Protein AF-A0A2H1WLK3-F1 (afdb_monomer_lite)

Foldseek 3Di:
DPPQAAEEEEEFEDLLLELQRVLLLVLLLVLVVVVQVVPDDPVVVVVVVVVPDRDHHYHRARERNYDLVLVVLNQLNVVLCVVLVNDSVPHHYPPPDPPLVVVVVHHYAYEYFQDDDDDPVGLSNQARYQEYQHQDDDDCVSRPHDPNRHYHYHNFLGSLLRSLVVSQVVCVVVVNRCVSCVVCVSSLVSSLLRLLQSCVNVDPVVNSGDVSSVVSNVVSCVVVVDPDSVVVSVVSNVVSVCSNQDCVPPDPLSQQVSAWDDDPLETEGDHSDDPVVDPPVDPPDWDKAAQQDWDFPQDPDPPCNDRTYTYHDHDRDIDTDDCPVVVVNPD

Structure (mmCIF, N/CA/C/O backbone):
data_AF-A0A2H1WLK3-F1
#
_entry.id   AF-A0A2H1WLK3-F1
#
loop_
_atom_site.group_PDB
_atom_site.id
_atom_site.type_symbol
_atom_site.label_atom_id
_atom_site.label_alt_id
_atom_site.label_comp_id
_atom_site.label_asym_id
_atom_site.label_entity_id
_atom_site.label_seq_id
_atom_site.pdbx_PDB_ins_code
_atom_site.Cartn_x
_atom_site.Cartn_y
_atom_site.Cartn_z
_atom_site.occupancy
_atom_site.B_iso_or_equiv
_atom_site.auth_seq_id
_atom_site.auth_comp_id
_atom_site.auth_asym_id
_atom_site.auth_atom_id
_atom_site.pdbx_PDB_model_num
ATOM 1 N N . LYS A 1 1 ? -16.562 -13.839 7.943 1.00 47.00 1 LYS A N 1
ATOM 2 C CA . LYS A 1 1 ? -17.811 -14.655 7.959 1.00 47.00 1 LYS A CA 1
ATOM 3 C C . LYS A 1 1 ? -18.434 -14.836 9.352 1.00 47.00 1 LYS A C 1
ATOM 5 O O . LYS A 1 1 ? -19.648 -14.935 9.417 1.00 47.00 1 LYS A O 1
ATOM 10 N N . THR A 1 2 ? -17.681 -14.831 10.457 1.00 62.69 2 THR A N 1
ATOM 11 C CA . THR A 1 2 ? -18.238 -15.073 11.809 1.00 62.69 2 THR A CA 1
ATOM 12 C C . THR A 1 2 ? -18.915 -13.857 12.463 1.00 62.69 2 THR A C 1
ATOM 14 O O . THR A 1 2 ? -19.591 -14.032 13.468 1.00 62.69 2 THR A O 1
ATOM 17 N N . LYS A 1 3 ? -18.750 -12.630 11.924 1.00 65.06 3 LYS A N 1
ATOM 18 C CA . LYS A 1 3 ? -19.225 -11.347 12.515 1.00 65.06 3 LYS A CA 1
ATOM 19 C C . LYS A 1 3 ? -18.904 -11.188 14.017 1.00 65.06 3 LYS A C 1
ATOM 21 O O . LYS A 1 3 ? -19.543 -10.415 14.729 1.00 65.06 3 LYS A O 1
ATOM 26 N N . GLN A 1 4 ? -17.897 -11.912 14.500 1.00 76.25 4 GLN A N 1
ATOM 27 C CA . GLN A 1 4 ? -17.492 -11.954 15.901 1.00 76.25 4 GLN A CA 1
ATOM 28 C C . GLN A 1 4 ? -16.328 -10.985 16.132 1.00 76.25 4 GLN A C 1
ATOM 30 O O . GLN A 1 4 ? -15.233 -11.378 16.515 1.00 76.25 4 GLN A O 1
ATOM 35 N N . TYR A 1 5 ? -16.564 -9.713 15.823 1.00 85.75 5 TYR A N 1
ATOM 36 C CA . TYR A 1 5 ? -15.608 -8.625 16.011 1.00 85.75 5 TYR A CA 1
ATOM 37 C C . TYR A 1 5 ? -16.342 -7.345 16.420 1.00 85.75 5 TYR A C 1
ATOM 39 O O . TYR A 1 5 ? -17.545 -7.206 16.174 1.00 85.75 5 TYR A O 1
ATOM 47 N N . SER A 1 6 ? -15.649 -6.461 17.131 1.00 88.12 6 SER A N 1
ATOM 48 C CA . SER A 1 6 ? -16.208 -5.231 17.705 1.00 88.12 6 SER A CA 1
ATOM 49 C C . SER A 1 6 ? -16.104 -4.054 16.735 1.00 88.12 6 SER A C 1
ATOM 51 O O . SER A 1 6 ? -17.016 -3.229 16.665 1.00 88.12 6 SER A O 1
ATOM 53 N N . GLU A 1 7 ? -15.027 -4.009 15.954 1.00 92.69 7 GLU A N 1
ATOM 54 C CA . GLU A 1 7 ? -14.751 -2.984 14.953 1.00 92.69 7 GLU A CA 1
ATOM 55 C C . GLU A 1 7 ? -13.946 -3.575 13.786 1.00 92.69 7 GLU A C 1
ATOM 57 O O . GLU A 1 7 ? -13.161 -4.510 13.966 1.00 92.69 7 GLU A O 1
ATOM 62 N N . LEU A 1 8 ? -14.164 -3.043 12.583 1.00 95.44 8 LEU A N 1
ATOM 63 C CA . LEU A 1 8 ? -13.410 -3.374 11.377 1.00 95.44 8 LEU A CA 1
ATOM 64 C C . LEU A 1 8 ? -12.646 -2.146 10.883 1.00 95.44 8 LEU A C 1
ATOM 66 O O . LEU A 1 8 ? -13.251 -1.142 10.522 1.00 95.44 8 LEU A O 1
ATOM 70 N N . THR A 1 9 ? -11.328 -2.247 10.786 1.00 97.94 9 THR A N 1
ATOM 71 C CA . THR A 1 9 ? -10.496 -1.257 10.103 1.00 97.94 9 THR A CA 1
ATOM 72 C C . THR A 1 9 ? -10.065 -1.818 8.757 1.00 97.94 9 THR A C 1
ATOM 74 O O . THR A 1 9 ? -9.317 -2.791 8.702 1.00 97.94 9 THR A O 1
ATOM 77 N N . ILE A 1 10 ? -10.540 -1.216 7.672 1.00 98.38 10 ILE A N 1
ATOM 78 C CA . ILE A 1 10 ? -10.094 -1.523 6.313 1.00 98.38 10 ILE A CA 1
ATOM 79 C C . ILE A 1 10 ? -8.914 -0.615 5.982 1.00 98.38 10 ILE A C 1
ATOM 81 O O . ILE A 1 10 ? -9.008 0.597 6.155 1.00 98.38 10 ILE A O 1
ATOM 85 N N . VAL A 1 11 ? -7.829 -1.186 5.470 1.00 98.81 11 VAL A N 1
ATOM 86 C CA . VAL A 1 11 ? -6.744 -0.428 4.837 1.00 98.81 11 VAL A CA 1
ATOM 87 C C . VAL A 1 11 ? -6.798 -0.734 3.349 1.00 98.81 11 VAL A C 1
ATOM 89 O O . VAL A 1 11 ? -6.768 -1.904 2.973 1.00 98.81 11 VAL A O 1
ATOM 92 N N . ILE A 1 12 ? -6.904 0.285 2.502 1.00 98.56 12 ILE A N 1
ATOM 93 C CA . ILE A 1 12 ? -7.071 0.098 1.057 1.00 98.56 12 ILE A CA 1
ATOM 94 C C . ILE A 1 12 ? -6.152 1.032 0.273 1.00 98.56 12 ILE A C 1
ATOM 96 O O . ILE A 1 12 ? -6.029 2.214 0.595 1.00 98.56 12 ILE A O 1
ATOM 100 N N . GLY A 1 13 ? -5.487 0.463 -0.734 1.00 98.06 13 GLY A N 1
ATOM 101 C CA . GLY A 1 13 ? -4.642 1.177 -1.688 1.00 98.06 13 GLY A CA 1
ATOM 102 C C . GLY A 1 13 ? -5.423 1.749 -2.873 1.00 98.06 13 GLY A C 1
ATOM 103 O O . GLY A 1 13 ? -6.646 1.608 -2.974 1.00 98.06 13 GLY A O 1
ATOM 104 N N . ASN A 1 14 ? -4.713 2.364 -3.810 1.00 95.00 14 ASN A N 1
ATOM 105 C CA . ASN A 1 14 ? -5.307 2.896 -5.029 1.00 95.00 14 ASN A CA 1
ATOM 106 C C . ASN A 1 14 ? -5.665 1.764 -6.031 1.00 95.00 14 ASN A C 1
ATOM 108 O O . ASN A 1 14 ? -5.171 0.642 -5.927 1.00 95.00 14 ASN A O 1
ATOM 112 N N . GLU A 1 15 ? -6.530 2.043 -7.010 1.00 94.00 15 GLU A N 1
ATOM 113 C CA . GLU A 1 15 ? -7.062 1.050 -7.969 1.00 94.00 15 GLU A CA 1
ATOM 114 C C . GLU A 1 15 ? -6.056 0.509 -9.003 1.00 94.00 15 GLU A C 1
ATOM 116 O O . GLU A 1 15 ? -6.308 -0.511 -9.649 1.00 94.00 15 GLU A O 1
ATOM 121 N N . SER A 1 16 ? -4.898 1.157 -9.159 1.00 92.94 16 SER A N 1
ATOM 122 C CA . SER A 1 16 ? -3.763 0.600 -9.896 1.00 92.94 16 SER A CA 1
ATOM 123 C C . SER A 1 16 ? -3.279 -0.685 -9.233 1.00 92.94 16 SER A C 1
ATOM 125 O O . SER A 1 16 ? -2.784 -1.559 -9.945 1.00 92.94 16 SER A O 1
ATOM 127 N N . CYS A 1 17 ? -3.433 -0.811 -7.906 1.00 97.00 17 CYS A N 1
ATOM 128 C CA . CYS A 1 17 ? -2.878 -1.885 -7.089 1.00 97.00 17 CYS A CA 1
ATOM 129 C C . CYS A 1 17 ? -1.439 -2.234 -7.519 1.00 97.00 17 CYS A C 1
ATOM 131 O O . CYS A 1 17 ? -1.090 -3.407 -7.690 1.00 97.00 17 CYS A O 1
ATOM 133 N N . ASP A 1 18 ? -0.636 -1.202 -7.786 1.00 97.38 18 ASP A N 1
ATOM 134 C CA . ASP A 1 18 ? 0.802 -1.338 -7.994 1.00 97.38 18 ASP A CA 1
ATOM 135 C C . ASP A 1 18 ? 1.500 -1.765 -6.694 1.00 97.38 18 ASP A C 1
ATOM 137 O O . ASP A 1 18 ? 0.867 -2.002 -5.657 1.00 97.38 18 ASP A O 1
ATOM 141 N N . LEU A 1 19 ? 2.820 -1.947 -6.774 1.00 98.56 19 LEU A N 1
ATOM 142 C CA . LEU A 1 19 ? 3.597 -2.428 -5.639 1.00 98.56 19 LEU A CA 1
ATOM 143 C C . LEU A 1 19 ? 3.507 -1.485 -4.439 1.00 98.56 19 LEU A C 1
ATOM 145 O O . LEU A 1 19 ? 3.352 -1.974 -3.320 1.00 98.56 19 LEU A O 1
ATOM 149 N N . ASP A 1 20 ? 3.526 -0.174 -4.678 1.00 98.62 20 ASP A N 1
ATOM 150 C CA . ASP A 1 20 ? 3.446 0.840 -3.632 1.00 98.62 20 ASP A CA 1
ATOM 151 C C . ASP A 1 20 ? 2.133 0.749 -2.858 1.00 98.62 20 ASP A C 1
ATOM 153 O O . ASP A 1 20 ? 2.128 0.577 -1.636 1.00 98.62 20 ASP A O 1
ATOM 157 N N . SER A 1 21 ? 1.010 0.728 -3.580 1.00 98.56 21 SER A N 1
ATOM 158 C CA . SER A 1 21 ? -0.316 0.538 -2.998 1.00 98.56 21 SER A CA 1
ATOM 159 C C . SER A 1 21 ? -0.451 -0.785 -2.246 1.00 98.56 21 SER A C 1
ATOM 161 O O . SER A 1 21 ? -0.981 -0.815 -1.131 1.00 98.56 21 SER A O 1
ATOM 163 N N . ALA A 1 22 ? 0.000 -1.893 -2.839 1.00 98.69 22 ALA A N 1
ATOM 164 C CA . ALA A 1 22 ? -0.173 -3.223 -2.262 1.00 98.69 22 ALA A CA 1
ATOM 165 C C . ALA A 1 22 ? 0.658 -3.412 -0.983 1.00 98.69 22 ALA A C 1
ATOM 167 O O . ALA A 1 22 ? 0.149 -3.929 0.016 1.00 98.69 22 ALA A O 1
ATOM 168 N N . VAL A 1 23 ? 1.920 -2.971 -0.994 1.00 98.88 23 VAL A N 1
ATOM 169 C CA . VAL A 1 23 ? 2.818 -3.064 0.163 1.00 98.88 23 VAL A CA 1
ATOM 170 C C . VAL A 1 23 ? 2.402 -2.082 1.251 1.00 98.88 23 VAL A C 1
ATOM 172 O O . VAL A 1 23 ? 2.270 -2.502 2.402 1.00 98.88 23 VAL A O 1
ATOM 175 N N . SER A 1 24 ? 2.102 -0.825 0.905 1.00 98.94 24 SER A N 1
ATOM 176 C CA . SER A 1 24 ? 1.580 0.165 1.857 1.00 98.94 24 SER A CA 1
ATOM 177 C C . SER A 1 24 ? 0.341 -0.361 2.585 1.00 98.94 24 SER A C 1
ATOM 179 O O . SER A 1 24 ? 0.252 -0.282 3.812 1.00 98.94 24 SER A O 1
ATOM 181 N N . CYS A 1 25 ? -0.592 -0.970 1.845 1.00 98.50 25 CYS A N 1
ATOM 182 C CA . CYS A 1 25 ? -1.824 -1.539 2.387 1.00 98.50 25 CYS A CA 1
ATOM 183 C C . CYS A 1 25 ? -1.547 -2.693 3.359 1.00 98.50 25 CYS A C 1
ATOM 185 O O . CYS A 1 25 ? -2.000 -2.667 4.508 1.00 98.50 25 CYS A O 1
ATOM 187 N N . LEU A 1 26 ? -0.781 -3.694 2.914 1.00 98.69 26 LEU A N 1
ATOM 188 C CA . LEU A 1 26 ? -0.523 -4.903 3.690 1.00 98.69 26 LEU A CA 1
ATOM 189 C C . LEU A 1 26 ? 0.278 -4.605 4.961 1.00 98.69 26 LEU A C 1
ATOM 191 O O . LEU A 1 26 ? -0.079 -5.064 6.049 1.00 98.69 26 LEU A O 1
ATOM 195 N N . VAL A 1 27 ? 1.346 -3.816 4.828 1.00 98.88 27 VAL A N 1
ATOM 196 C CA . VAL A 1 27 ? 2.249 -3.492 5.934 1.00 98.88 27 VAL A CA 1
ATOM 197 C C . VAL A 1 27 ? 1.551 -2.610 6.963 1.00 98.88 27 VAL A C 1
ATOM 199 O O . VAL A 1 27 ? 1.667 -2.876 8.159 1.00 98.88 27 VAL A O 1
ATOM 202 N N . PHE A 1 28 ? 0.787 -1.600 6.539 1.00 98.88 28 PHE A N 1
ATOM 203 C CA . PHE A 1 28 ? 0.112 -0.726 7.496 1.00 98.88 28 PHE A CA 1
ATOM 204 C C . PHE A 1 28 ? -1.017 -1.452 8.241 1.00 98.88 28 PHE A C 1
ATOM 206 O O . PHE A 1 28 ? -1.142 -1.299 9.455 1.00 98.88 28 PHE A O 1
ATOM 213 N N . ALA A 1 29 ? -1.783 -2.325 7.574 1.00 98.75 29 ALA A N 1
ATOM 214 C CA . ALA A 1 29 ? -2.779 -3.157 8.256 1.00 98.75 29 ALA A CA 1
ATOM 215 C C . ALA A 1 29 ? -2.144 -4.110 9.285 1.00 98.75 29 ALA A C 1
ATOM 217 O O . ALA A 1 29 ? -2.661 -4.256 10.396 1.00 98.75 29 ALA A O 1
ATOM 218 N N . ASN A 1 30 ? -1.007 -4.732 8.941 1.00 98.56 30 ASN A N 1
ATOM 219 C CA . ASN A 1 30 ? -0.263 -5.587 9.867 1.00 98.56 30 ASN A CA 1
ATOM 220 C C . ASN A 1 30 ? 0.252 -4.801 11.083 1.00 98.56 30 ASN A C 1
ATOM 222 O O . ASN A 1 30 ? 0.117 -5.266 12.218 1.00 98.56 30 ASN A O 1
ATOM 226 N N . PHE A 1 31 ? 0.762 -3.588 10.860 1.00 98.69 31 PHE A N 1
ATOM 227 C CA . PHE A 1 31 ? 1.177 -2.695 11.933 1.00 98.69 31 PHE A CA 1
ATOM 228 C C . PHE A 1 31 ? 0.026 -2.341 12.875 1.00 98.69 31 PHE A C 1
ATOM 230 O O . PHE A 1 31 ? 0.187 -2.467 14.087 1.00 98.69 31 PHE A O 1
ATOM 237 N N . LEU A 1 32 ? -1.139 -1.951 12.350 1.00 98.25 32 LEU A N 1
ATOM 238 C CA . LEU A 1 32 ? -2.301 -1.620 13.182 1.00 98.25 32 LEU A CA 1
ATOM 239 C C . LEU A 1 32 ? -2.742 -2.818 14.039 1.00 98.25 32 LEU A C 1
ATOM 241 O O . LEU A 1 32 ? -3.019 -2.660 15.229 1.00 98.25 32 LEU A O 1
ATOM 245 N N . TYR A 1 33 ? -2.716 -4.030 13.475 1.00 97.12 33 TYR A N 1
ATOM 246 C CA . TYR A 1 33 ? -2.960 -5.262 14.228 1.00 97.12 33 TYR A CA 1
ATOM 247 C C . TYR A 1 33 ? -1.933 -5.482 15.347 1.00 97.12 33 TYR A C 1
ATOM 249 O O . TYR A 1 33 ? -2.307 -5.777 16.487 1.00 97.12 33 TYR A O 1
ATOM 257 N N . TRP A 1 34 ? -0.640 -5.330 15.049 1.00 97.25 34 TRP A N 1
ATOM 258 C CA . TRP A 1 34 ? 0.418 -5.449 16.051 1.00 97.25 34 TRP A CA 1
ATOM 259 C C . TRP A 1 34 ? 0.260 -4.405 17.161 1.00 97.25 34 TRP A C 1
ATOM 261 O O . TRP A 1 34 ? 0.227 -4.765 18.337 1.00 97.25 34 TRP A O 1
ATOM 271 N N . GLN A 1 35 ? 0.072 -3.137 16.795 1.00 96.06 35 GLN A N 1
ATOM 272 C CA . GLN A 1 35 ? -0.137 -2.028 17.722 1.00 96.06 35 GLN A CA 1
ATOM 273 C C . GLN A 1 35 ? -1.329 -2.302 18.645 1.00 96.06 35 GLN A C 1
ATOM 275 O O . GLN A 1 35 ? -1.219 -2.141 19.862 1.00 96.06 35 GLN A O 1
ATOM 280 N N . HIS A 1 36 ? -2.452 -2.764 18.093 1.00 93.50 36 HIS A N 1
ATOM 281 C CA . HIS A 1 36 ? -3.623 -3.123 18.883 1.00 93.50 36 HIS A CA 1
ATOM 282 C C . HIS A 1 36 ? -3.291 -4.205 19.920 1.00 93.50 36 HIS A C 1
ATOM 284 O O . HIS A 1 36 ? -3.635 -4.068 21.092 1.00 93.50 36 HIS A O 1
ATOM 290 N N . ASN A 1 37 ? -2.556 -5.250 19.534 1.00 91.94 37 ASN A N 1
ATOM 291 C CA . ASN A 1 37 ? -2.164 -6.322 20.453 1.00 91.94 37 ASN A CA 1
ATOM 292 C C . ASN A 1 37 ? -1.174 -5.885 21.538 1.00 91.94 37 ASN A C 1
ATOM 294 O O . ASN A 1 37 ? -1.207 -6.439 22.640 1.00 91.94 37 ASN A O 1
ATOM 298 N N . GLU A 1 38 ? -0.328 -4.899 21.250 1.00 91.62 38 GLU A N 1
ATOM 299 C CA . GLU A 1 38 ? 0.605 -4.334 22.226 1.00 91.62 38 GLU A CA 1
ATOM 300 C C . GLU A 1 38 ? -0.088 -3.427 23.250 1.00 91.62 38 GLU A C 1
ATOM 302 O O . GLU A 1 38 ? 0.341 -3.368 24.401 1.00 91.62 38 GLU A O 1
ATOM 307 N N . MET A 1 39 ? -1.171 -2.745 22.860 1.00 87.75 39 MET A N 1
ATOM 308 C CA . MET A 1 39 ? -1.936 -1.861 23.751 1.00 87.75 39 MET A CA 1
ATOM 309 C C . MET A 1 39 ? -3.028 -2.591 24.543 1.00 87.75 39 MET A C 1
ATOM 311 O O . MET A 1 39 ? -3.489 -2.089 25.570 1.00 87.75 39 MET A O 1
ATOM 315 N N . LYS A 1 40 ? -3.457 -3.776 24.095 1.00 82.62 40 LYS A N 1
ATOM 316 C CA . LYS A 1 40 ? -4.477 -4.572 24.789 1.00 82.62 40 LYS A CA 1
ATOM 317 C C . LYS A 1 40 ? -4.046 -4.945 26.206 1.00 82.62 40 LYS A C 1
ATOM 319 O O . LYS A 1 40 ? -3.021 -5.594 26.422 1.00 82.62 40 LYS A O 1
ATOM 324 N N . CYS A 1 41 ? -4.917 -4.672 27.179 1.00 74.12 41 CYS A N 1
ATOM 325 C CA . CYS A 1 41 ? -4.750 -5.192 28.532 1.00 74.12 41 CYS A CA 1
ATOM 326 C C . CYS A 1 41 ? -4.942 -6.719 28.548 1.00 74.12 41 CYS A C 1
ATOM 328 O O . CYS A 1 41 ? -6.063 -7.235 28.492 1.00 74.12 41 CYS A O 1
ATOM 330 N N . LYS A 1 42 ? -3.833 -7.461 28.665 1.00 70.62 42 LYS A N 1
ATOM 331 C CA . LYS A 1 42 ? -3.829 -8.936 28.719 1.00 70.62 42 LYS A CA 1
ATOM 332 C C . LYS A 1 42 ? -4.498 -9.507 29.977 1.00 70.62 42 LYS A C 1
ATOM 334 O O . LYS A 1 42 ? -4.860 -10.676 29.982 1.00 70.62 42 LYS A O 1
ATOM 339 N N . VAL A 1 43 ? -4.653 -8.704 31.035 1.00 67.44 43 VAL A N 1
ATOM 340 C CA . VAL A 1 43 ? -5.301 -9.108 32.297 1.00 67.44 43 VAL A CA 1
ATOM 341 C C . VAL A 1 43 ? -6.820 -9.024 32.172 1.00 67.44 43 VAL A C 1
ATOM 343 O O . VAL A 1 43 ? -7.492 -10.032 32.364 1.00 67.44 43 VAL A O 1
ATOM 346 N N . CYS A 1 44 ? -7.350 -7.876 31.739 1.00 64.12 44 CYS A N 1
ATOM 347 C CA . CYS A 1 44 ? -8.789 -7.702 31.521 1.00 64.12 44 CYS A CA 1
ATOM 348 C C . CYS A 1 44 ? -9.321 -8.655 30.441 1.00 64.12 44 CYS A C 1
ATOM 350 O O . CYS A 1 44 ? -10.443 -9.121 30.533 1.00 64.12 44 CYS A O 1
ATOM 352 N N . THR A 1 45 ? -8.507 -9.013 29.443 1.00 59.47 45 THR A N 1
ATOM 353 C CA . THR A 1 45 ? -8.879 -10.009 28.418 1.00 59.47 45 THR A CA 1
ATOM 354 C C . THR A 1 45 ? -8.784 -11.464 28.890 1.00 59.47 45 THR A C 1
ATOM 356 O O . THR A 1 45 ? -9.308 -12.350 28.219 1.00 59.47 45 THR A O 1
ATOM 359 N N . LYS A 1 46 ? -8.143 -11.738 30.036 1.00 54.12 46 LYS A N 1
ATOM 360 C CA . LYS A 1 46 ? -8.037 -13.082 30.624 1.00 54.12 46 LYS A CA 1
ATOM 361 C C . LYS A 1 46 ? -9.283 -13.461 31.425 1.00 54.12 46 LYS A C 1
ATOM 363 O O . LYS A 1 46 ? -9.661 -14.626 31.376 1.00 54.12 46 LYS A O 1
ATOM 368 N N . GLU A 1 47 ? -9.932 -12.497 32.086 1.00 50.59 47 GLU A N 1
ATOM 369 C CA . GLU A 1 47 ? -11.248 -12.691 32.724 1.00 50.59 47 GLU A CA 1
ATOM 370 C C . GLU A 1 47 ? -12.300 -13.129 31.695 1.00 50.59 47 GLU A C 1
ATOM 372 O O . GLU A 1 47 ? -13.057 -14.051 31.950 1.00 50.59 47 GLU A O 1
ATOM 377 N N . TYR A 1 48 ? -12.255 -12.594 30.472 1.00 50.88 48 TYR A N 1
ATOM 378 C CA . TYR A 1 48 ? -13.164 -12.995 29.390 1.00 50.88 48 TYR A CA 1
ATOM 379 C C . TYR A 1 48 ? -12.832 -14.344 28.718 1.00 50.88 48 TYR A C 1
ATOM 381 O O . TYR A 1 48 ? -13.582 -14.806 27.860 1.00 50.88 48 TYR A O 1
ATOM 389 N N . ARG A 1 49 ? -11.712 -14.998 29.069 1.00 53.22 49 ARG A N 1
ATOM 390 C CA . ARG A 1 49 ? -11.335 -16.324 28.533 1.00 53.22 49 ARG A CA 1
ATOM 391 C C . ARG A 1 49 ? -11.889 -17.495 29.344 1.00 53.22 49 ARG A C 1
ATOM 393 O O . ARG A 1 49 ? -11.725 -18.631 28.908 1.00 53.22 49 ARG A O 1
ATOM 400 N N . ASP A 1 50 ? -12.535 -17.248 30.485 1.00 58.94 50 ASP A N 1
ATOM 401 C CA . ASP A 1 50 ? -13.227 -18.295 31.252 1.00 58.94 50 ASP A CA 1
ATOM 402 C C . ASP A 1 50 ? -14.554 -18.749 30.602 1.00 58.94 50 ASP A C 1
ATOM 404 O O . ASP A 1 50 ? -15.199 -19.677 31.086 1.00 58.94 50 ASP A O 1
ATOM 408 N N . GLY A 1 51 ? -14.930 -18.129 29.475 1.00 56.28 51 GLY A N 1
ATOM 409 C CA . GLY A 1 51 ? -16.125 -18.449 28.697 1.00 56.28 51 GLY A CA 1
ATOM 410 C C . GLY A 1 51 ? -17.399 -17.744 29.169 1.00 56.28 51 GLY A C 1
ATOM 411 O O . GLY A 1 51 ? -18.465 -18.030 28.629 1.00 56.28 51 GLY A O 1
ATOM 412 N N . SER A 1 52 ? -17.320 -16.833 30.146 1.00 57.91 52 SER A N 1
ATOM 413 C CA . SER A 1 52 ? -18.492 -16.155 30.723 1.00 57.91 52 SER A CA 1
ATOM 414 C C . SER A 1 52 ? -19.045 -14.982 29.895 1.00 57.91 52 SER A C 1
ATOM 416 O O . SER A 1 52 ? -20.200 -14.603 30.098 1.00 57.91 52 SER A O 1
ATOM 418 N N . VAL A 1 53 ? -18.282 -14.423 28.940 1.00 58.81 53 VAL A N 1
ATOM 419 C CA . VAL A 1 53 ? -18.722 -13.318 28.057 1.00 58.81 53 VAL A CA 1
ATOM 420 C C . VAL A 1 53 ? -18.101 -13.446 26.658 1.00 58.81 53 VAL A C 1
ATOM 422 O O . VAL A 1 53 ? -16.900 -13.680 26.527 1.00 58.81 53 VAL A O 1
ATOM 425 N N . ASP A 1 54 ? -18.898 -13.224 25.607 1.00 62.78 54 ASP A N 1
ATOM 426 C CA . ASP A 1 54 ? -18.433 -13.161 24.212 1.00 62.78 54 ASP A CA 1
ATOM 427 C C . ASP A 1 54 ? -17.504 -11.951 23.980 1.00 62.78 54 ASP A C 1
ATOM 429 O O . ASP A 1 54 ? -17.950 -10.848 23.647 1.00 62.78 54 ASP A O 1
ATOM 433 N N . TYR A 1 55 ? -16.191 -12.144 24.130 1.00 67.25 55 TYR A N 1
ATOM 434 C CA . TYR A 1 55 ? -15.196 -11.135 23.759 1.00 67.25 55 TYR A CA 1
ATOM 435 C C . TYR A 1 55 ? -15.110 -10.996 22.234 1.00 67.25 55 TYR A C 1
ATOM 437 O O . TYR A 1 55 ? -14.874 -11.969 21.514 1.00 67.25 55 TYR A O 1
ATOM 445 N N . LYS A 1 56 ? -15.263 -9.765 21.739 1.00 76.06 56 LYS A N 1
ATOM 446 C CA . LYS A 1 56 ? -15.128 -9.428 20.319 1.00 76.06 56 LYS A CA 1
ATOM 447 C C . LYS A 1 56 ? -13.870 -8.597 20.099 1.00 76.06 56 LYS A C 1
ATOM 449 O O . LYS A 1 56 ? -13.762 -7.493 20.625 1.00 76.06 56 LYS A O 1
ATOM 454 N N . ASP A 1 57 ? -12.942 -9.135 19.315 1.00 85.00 57 ASP A N 1
ATOM 455 C CA . ASP A 1 57 ? -11.706 -8.445 18.946 1.00 85.00 57 ASP A CA 1
ATOM 456 C C . ASP A 1 57 ? -11.935 -7.448 17.792 1.00 85.00 57 ASP A C 1
ATOM 458 O O . ASP A 1 57 ? -12.971 -7.492 17.129 1.00 85.00 57 ASP A O 1
ATOM 462 N N . GLU A 1 58 ? -10.984 -6.553 17.544 1.00 91.31 58 GLU A N 1
ATOM 463 C CA . GLU A 1 58 ? -10.962 -5.694 16.356 1.00 91.31 58 GLU A CA 1
ATOM 464 C C . GLU A 1 58 ? -10.238 -6.404 15.207 1.00 91.31 58 GLU A C 1
ATOM 466 O O . GLU A 1 58 ? -9.272 -7.145 15.419 1.00 91.31 58 GLU A O 1
ATOM 471 N N . ILE A 1 59 ? -10.698 -6.167 13.979 1.00 93.75 59 ILE A N 1
ATOM 472 C CA . ILE A 1 59 ? -10.098 -6.721 12.762 1.00 93.75 59 ILE A CA 1
ATOM 473 C C . ILE A 1 59 ? -9.449 -5.598 11.960 1.00 93.75 59 ILE A C 1
ATOM 475 O O . ILE A 1 59 ? -10.072 -4.567 11.718 1.00 93.75 59 ILE A O 1
ATOM 479 N N . PHE A 1 60 ? -8.230 -5.845 11.482 1.00 96.88 60 PHE A N 1
ATOM 480 C CA . PHE A 1 60 ? -7.506 -4.976 10.555 1.00 96.88 60 PHE A CA 1
ATOM 481 C C . PHE A 1 60 ? -7.360 -5.726 9.238 1.00 96.88 60 PHE A C 1
ATOM 483 O O . PHE A 1 60 ? -6.718 -6.774 9.187 1.00 96.88 60 PHE A O 1
ATOM 490 N N . LEU A 1 61 ? -8.028 -5.233 8.200 1.00 96.81 61 LEU A N 1
ATOM 491 C CA . LEU A 1 61 ? -8.192 -5.931 6.936 1.00 96.81 61 LEU A CA 1
ATOM 492 C C . LEU A 1 61 ? -7.506 -5.150 5.809 1.00 96.81 61 LEU A C 1
ATOM 494 O O . LEU A 1 61 ? -8.046 -4.127 5.381 1.00 96.81 61 LEU A O 1
ATOM 498 N N . PRO A 1 62 ? -6.347 -5.614 5.312 1.00 98.31 62 PRO A N 1
ATOM 499 C CA . PRO A 1 62 ? -5.795 -5.097 4.071 1.00 98.31 62 PRO A CA 1
ATOM 500 C C . PRO A 1 62 ? -6.648 -5.593 2.900 1.00 98.31 62 PRO A C 1
ATOM 502 O O . PRO A 1 62 ? -6.892 -6.795 2.775 1.00 98.31 62 PRO A O 1
ATOM 505 N N . ILE A 1 63 ? -7.104 -4.672 2.053 1.00 98.38 63 ILE A N 1
ATOM 506 C CA . ILE A 1 63 ? -7.819 -4.988 0.815 1.00 98.38 63 ILE A CA 1
ATOM 507 C C . ILE A 1 63 ? -6.974 -4.522 -0.363 1.00 98.38 63 ILE A C 1
ATOM 509 O O . ILE A 1 63 ? -6.749 -3.324 -0.551 1.00 98.38 63 ILE A O 1
ATOM 513 N N . LEU A 1 64 ? -6.545 -5.475 -1.189 1.00 98.50 64 LEU A N 1
ATOM 514 C CA . LEU A 1 64 ? -5.931 -5.163 -2.470 1.00 98.50 64 LEU A CA 1
ATOM 515 C C . LEU A 1 64 ? -7.012 -4.644 -3.414 1.00 98.50 64 LEU A C 1
ATOM 517 O O . LEU A 1 64 ? -7.983 -5.344 -3.703 1.00 98.50 64 LEU A O 1
ATOM 521 N N . ASN A 1 65 ? -6.852 -3.407 -3.883 1.00 97.50 65 ASN A N 1
ATOM 522 C CA . ASN A 1 65 ? -7.856 -2.704 -4.678 1.00 97.50 65 ASN A CA 1
ATOM 523 C C . ASN A 1 65 ? -7.812 -3.128 -6.159 1.00 97.50 65 ASN A C 1
ATOM 525 O O . ASN A 1 65 ? -7.642 -2.321 -7.067 1.00 97.50 65 ASN A O 1
ATOM 529 N N . VAL A 1 66 ? -7.923 -4.433 -6.376 1.00 95.88 66 VAL A N 1
ATOM 530 C CA . VAL A 1 66 ? -7.979 -5.119 -7.664 1.00 95.88 66 VAL A CA 1
ATOM 531 C C . VAL A 1 66 ? -8.904 -6.318 -7.509 1.00 95.88 66 VAL A C 1
ATOM 533 O O . VAL A 1 66 ? -8.994 -6.890 -6.419 1.00 95.88 66 VAL A O 1
ATOM 536 N N . ASP A 1 67 ? -9.572 -6.705 -8.587 1.00 95.69 67 ASP A N 1
ATOM 537 C CA . ASP A 1 67 ? -10.367 -7.926 -8.596 1.00 95.69 67 ASP A CA 1
ATOM 538 C C . ASP A 1 67 ? -9.444 -9.147 -8.489 1.00 95.69 67 ASP A C 1
ATOM 540 O O . ASP A 1 67 ? -8.355 -9.187 -9.078 1.00 95.69 67 ASP A O 1
ATOM 544 N N . ARG A 1 68 ? -9.873 -10.180 -7.763 1.00 95.19 68 ARG A N 1
ATOM 545 C CA . ARG A 1 68 ? -9.073 -11.384 -7.495 1.00 95.19 68 ARG A CA 1
ATOM 546 C C . ARG A 1 68 ? -8.535 -12.024 -8.775 1.00 95.19 68 ARG A C 1
ATOM 548 O O . ARG A 1 68 ? -7.382 -12.453 -8.822 1.00 95.19 68 ARG A O 1
ATOM 555 N N . ASN A 1 69 ? -9.351 -12.060 -9.827 1.00 92.38 69 ASN A N 1
ATOM 556 C CA . ASN A 1 69 ? -8.980 -12.641 -11.123 1.00 92.38 69 ASN A CA 1
ATOM 557 C C . ASN A 1 69 ? -7.957 -11.801 -11.909 1.00 92.38 69 ASN A C 1
ATOM 559 O O . ASN A 1 69 ? -7.297 -12.327 -12.812 1.00 92.38 69 ASN A O 1
ATOM 563 N N . ASP A 1 70 ? -7.806 -10.525 -11.555 1.00 92.88 70 ASP A N 1
ATOM 564 C CA . ASP A 1 70 ? -6.874 -9.584 -12.175 1.00 92.88 70 ASP A CA 1
ATOM 565 C C . ASP A 1 70 ? -5.607 -9.362 -11.344 1.00 92.88 70 ASP A C 1
ATOM 567 O O . ASP A 1 70 ? -4.641 -8.778 -11.837 1.00 92.88 70 ASP A O 1
ATOM 571 N N . PHE A 1 71 ? -5.531 -9.913 -10.130 1.00 95.31 71 PHE A N 1
ATOM 572 C CA . PHE A 1 71 ? -4.298 -9.909 -9.345 1.00 95.31 71 PHE A CA 1
ATOM 573 C C . PHE A 1 71 ? -3.075 -10.480 -10.086 1.00 95.31 71 PHE A C 1
ATOM 575 O O . PHE A 1 71 ? -2.013 -9.863 -9.997 1.00 95.31 71 PHE A O 1
ATOM 582 N N . PRO A 1 72 ? -3.169 -11.572 -10.880 1.00 93.56 72 PRO A N 1
ATOM 583 C CA . PRO A 1 72 ? -2.022 -12.055 -11.652 1.00 93.56 72 PRO A CA 1
ATOM 584 C C . PRO A 1 72 ? -1.418 -11.006 -12.600 1.00 93.56 72 PRO A C 1
ATOM 586 O O . PRO A 1 72 ? -0.237 -11.097 -12.922 1.00 93.56 72 PRO A O 1
ATOM 589 N N . LEU A 1 73 ? -2.186 -9.988 -13.019 1.00 92.94 73 LEU A N 1
ATOM 590 C CA . LEU A 1 73 ? -1.697 -8.891 -13.866 1.00 92.94 73 LEU A CA 1
ATOM 591 C C . LEU A 1 73 ? -0.671 -8.000 -13.149 1.00 92.94 73 LEU A C 1
ATOM 593 O O . LEU A 1 73 ? 0.141 -7.344 -13.812 1.00 92.94 73 LEU A O 1
ATOM 597 N N . LYS A 1 74 ? -0.698 -7.981 -11.811 1.00 95.44 74 LYS A N 1
ATOM 598 C CA . LYS A 1 74 ? 0.211 -7.230 -10.934 1.00 95.44 74 LYS A CA 1
ATOM 599 C C . LYS A 1 74 ? 1.479 -8.054 -10.702 1.00 95.44 74 LYS A C 1
ATOM 601 O O . LYS A 1 74 ? 1.722 -8.574 -9.616 1.00 95.44 74 LYS A O 1
ATOM 606 N N . THR A 1 75 ? 2.246 -8.257 -11.770 1.00 95.06 75 THR A N 1
ATOM 607 C CA . THR A 1 75 ? 3.294 -9.287 -11.847 1.00 95.06 75 THR A CA 1
ATOM 608 C C . THR A 1 75 ? 4.420 -9.071 -10.835 1.00 95.06 75 THR A C 1
ATOM 610 O O . THR A 1 75 ? 4.830 -10.029 -10.184 1.00 95.06 75 THR A O 1
ATOM 613 N N . GLU A 1 76 ? 4.860 -7.831 -10.616 1.00 96.19 76 GLU A N 1
ATOM 614 C CA . GLU A 1 76 ? 5.843 -7.493 -9.580 1.00 96.19 76 GLU A CA 1
ATOM 615 C C . GLU A 1 76 ? 5.300 -7.679 -8.155 1.00 96.19 76 GLU A C 1
ATOM 617 O O . GLU A 1 76 ? 6.035 -8.121 -7.274 1.00 96.19 76 GLU A O 1
ATOM 622 N N . VAL A 1 77 ? 4.005 -7.422 -7.937 1.00 97.81 77 VAL A N 1
ATOM 623 C CA . VAL A 1 77 ? 3.340 -7.608 -6.637 1.00 97.81 77 VAL A CA 1
ATOM 624 C C . VAL A 1 77 ? 3.250 -9.093 -6.316 1.00 97.81 77 VAL A C 1
ATOM 626 O O . VAL A 1 77 ? 3.694 -9.541 -5.260 1.00 97.81 77 VAL A O 1
ATOM 629 N N . ALA A 1 78 ? 2.739 -9.879 -7.265 1.00 96.38 78 ALA A N 1
ATOM 630 C CA . ALA A 1 78 ? 2.649 -11.327 -7.148 1.00 96.38 78 ALA A CA 1
ATOM 631 C C . ALA A 1 78 ? 4.032 -11.977 -6.981 1.00 96.38 78 ALA A C 1
ATOM 633 O O . ALA A 1 78 ? 4.170 -12.950 -6.237 1.00 96.38 78 ALA A O 1
ATOM 634 N N . PHE A 1 79 ? 5.057 -11.445 -7.655 1.00 97.50 79 PHE A N 1
ATOM 635 C CA . PHE A 1 79 ? 6.439 -11.881 -7.486 1.00 97.50 79 PHE A CA 1
ATOM 636 C C . PHE A 1 79 ? 6.943 -11.619 -6.065 1.00 97.50 79 PHE A C 1
ATOM 638 O O . PHE A 1 79 ? 7.355 -12.575 -5.406 1.00 97.50 79 PHE A O 1
ATOM 645 N N . LEU A 1 80 ? 6.879 -10.368 -5.587 1.00 98.31 80 LEU A N 1
ATOM 646 C CA . LEU A 1 80 ? 7.414 -10.003 -4.275 1.00 98.31 80 LEU A CA 1
ATOM 647 C C . LEU A 1 80 ? 6.686 -10.764 -3.164 1.00 98.31 80 LEU A C 1
ATOM 649 O O . LEU A 1 80 ? 7.325 -11.342 -2.292 1.00 98.31 80 LEU A O 1
ATOM 653 N N . PHE A 1 81 ? 5.355 -10.842 -3.220 1.00 98.00 81 PHE A N 1
ATOM 654 C CA . PHE A 1 81 ? 4.573 -11.555 -2.208 1.00 98.00 81 PHE A CA 1
ATOM 655 C C . PHE A 1 81 ? 4.939 -13.036 -2.146 1.00 98.00 81 PHE A C 1
ATOM 657 O O . PHE A 1 81 ? 5.170 -13.565 -1.059 1.00 98.00 81 PHE A O 1
ATOM 664 N N . ARG A 1 82 ? 5.091 -13.697 -3.299 1.00 96.44 82 ARG A N 1
ATOM 665 C CA . ARG A 1 82 ? 5.551 -15.089 -3.349 1.00 96.44 82 ARG A CA 1
ATOM 666 C C . ARG A 1 82 ? 6.965 -15.244 -2.789 1.00 96.44 82 ARG A C 1
ATOM 668 O O . ARG A 1 82 ? 7.204 -16.183 -2.035 1.00 96.44 82 ARG A O 1
ATOM 675 N N . GLU A 1 83 ? 7.888 -14.353 -3.148 1.00 97.31 83 GLU A N 1
ATOM 676 C CA . GLU A 1 83 ? 9.265 -14.364 -2.634 1.00 97.31 83 GLU A CA 1
ATOM 677 C C . GLU A 1 83 ? 9.290 -14.234 -1.104 1.00 97.31 83 GLU A C 1
ATOM 679 O O . GLU A 1 83 ? 10.049 -14.927 -0.432 1.00 97.31 83 GLU A O 1
ATOM 684 N N . LYS A 1 84 ? 8.397 -13.409 -0.548 1.00 97.38 84 LYS A N 1
ATOM 685 C CA . LYS A 1 84 ? 8.241 -13.192 0.895 1.00 97.38 84 LYS A CA 1
ATOM 686 C C . LYS A 1 84 ? 7.348 -14.218 1.599 1.00 97.38 84 LYS A C 1
ATOM 688 O O . LYS A 1 84 ? 7.039 -14.055 2.777 1.00 97.38 84 LYS A O 1
ATOM 693 N N . GLY A 1 85 ? 6.945 -15.287 0.909 1.00 96.81 85 GLY A N 1
ATOM 694 C CA . GLY A 1 85 ? 6.141 -16.367 1.486 1.00 96.81 85 GLY A CA 1
ATOM 695 C C . GLY A 1 85 ? 4.691 -15.983 1.799 1.00 96.81 85 GLY A C 1
ATOM 696 O O . GLY A 1 85 ? 4.025 -16.686 2.557 1.00 96.81 85 GLY A O 1
ATOM 697 N N . ILE A 1 86 ? 4.185 -14.889 1.225 1.00 96.62 86 ILE A N 1
ATOM 698 C CA . ILE A 1 86 ? 2.792 -14.463 1.358 1.00 96.62 86 ILE A CA 1
ATOM 699 C C . ILE A 1 86 ? 1.943 -15.275 0.381 1.00 96.62 86 ILE A C 1
ATOM 701 O O . ILE A 1 86 ? 2.089 -15.192 -0.841 1.00 96.62 86 ILE A O 1
ATOM 705 N N . ASN A 1 87 ? 1.034 -16.071 0.936 1.00 94.19 87 ASN A N 1
ATOM 706 C CA . ASN A 1 87 ? 0.111 -16.875 0.157 1.00 94.19 87 ASN A CA 1
ATOM 707 C C . ASN A 1 87 ? -1.040 -16.013 -0.376 1.00 94.19 87 ASN A C 1
ATOM 709 O O . ASN A 1 87 ? -1.826 -15.445 0.378 1.00 94.19 87 ASN A O 1
ATOM 713 N N . VAL A 1 88 ? -1.179 -15.977 -1.699 1.00 92.12 88 VAL A N 1
ATOM 714 C CA . VAL A 1 88 ? -2.224 -15.215 -2.400 1.00 92.12 88 VAL A CA 1
ATOM 715 C C . VAL A 1 88 ? -3.645 -15.682 -2.061 1.00 92.12 88 VAL A C 1
ATOM 717 O O . VAL A 1 88 ? -4.598 -14.917 -2.183 1.00 92.12 88 VAL A O 1
ATOM 720 N N . GLY A 1 89 ? -3.802 -16.931 -1.608 1.00 93.94 89 GLY A N 1
ATOM 721 C CA . GLY A 1 89 ? -5.084 -17.461 -1.140 1.00 93.94 89 GLY A CA 1
ATOM 722 C C . GLY A 1 89 ? -5.574 -16.823 0.163 1.00 93.94 89 GLY A C 1
ATOM 723 O O . GLY A 1 89 ? -6.780 -16.795 0.394 1.00 93.94 89 GLY A O 1
ATOM 724 N N . ASP A 1 90 ? -4.659 -16.275 0.966 1.00 94.62 90 ASP A N 1
ATOM 725 C CA . ASP A 1 90 ? -4.959 -15.651 2.261 1.00 94.62 90 ASP A CA 1
ATOM 726 C C . ASP A 1 90 ? -5.182 -14.131 2.143 1.00 94.62 90 ASP A C 1
ATOM 728 O O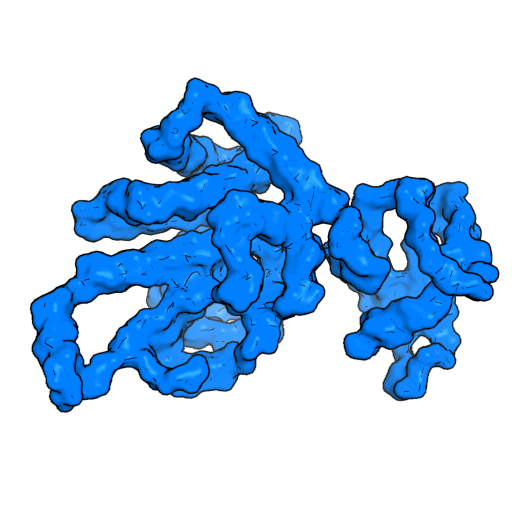 . ASP A 1 90 ? -5.552 -13.472 3.117 1.00 94.62 90 ASP A O 1
ATOM 732 N N . LEU A 1 91 ? -4.980 -13.567 0.947 1.00 97.25 91 LEU A N 1
ATOM 733 C CA . LEU A 1 91 ? -5.220 -12.157 0.652 1.00 97.25 91 LEU A CA 1
ATOM 734 C C . LEU A 1 91 ? -6.702 -11.889 0.382 1.00 97.25 91 LEU A C 1
ATOM 736 O O . LEU A 1 91 ? -7.437 -12.748 -0.122 1.00 97.25 91 LEU A O 1
ATOM 740 N N . VAL A 1 92 ? -7.109 -10.656 0.686 1.00 97.81 92 VAL A N 1
ATOM 741 C CA . VAL A 1 92 ? -8.452 -10.147 0.414 1.00 97.81 92 VAL A CA 1
ATOM 742 C C . VAL A 1 92 ? -8.400 -9.112 -0.698 1.00 97.81 92 VAL A C 1
ATOM 744 O O . VAL A 1 92 ? -7.602 -8.174 -0.672 1.00 97.81 92 VAL A O 1
ATOM 747 N N . TYR A 1 93 ? -9.271 -9.314 -1.675 1.00 98.19 93 TYR A N 1
ATOM 748 C CA . TYR A 1 93 ? -9.396 -8.525 -2.888 1.00 98.19 93 TYR A CA 1
ATOM 749 C C . TYR A 1 93 ? -10.670 -7.699 -2.850 1.00 98.19 93 TYR A C 1
ATOM 751 O O . TYR A 1 93 ? -11.583 -7.943 -2.054 1.00 98.19 93 TYR A O 1
ATOM 759 N N . ARG A 1 94 ? -10.724 -6.700 -3.724 1.00 96.19 94 ARG A N 1
ATOM 760 C CA . ARG A 1 94 ? -11.821 -5.738 -3.786 1.00 96.19 94 ARG A CA 1
ATOM 761 C C . ARG A 1 94 ? -13.187 -6.406 -3.973 1.00 96.19 94 ARG A C 1
ATOM 763 O O . ARG A 1 94 ? -14.163 -5.971 -3.369 1.00 96.19 94 ARG A O 1
ATOM 770 N N . ASP A 1 95 ? -13.245 -7.438 -4.807 1.00 96.19 95 ASP A N 1
ATOM 771 C CA . ASP A 1 95 ? -14.452 -8.152 -5.227 1.00 96.19 95 ASP A CA 1
ATOM 772 C C . ASP A 1 95 ? -14.821 -9.344 -4.326 1.00 96.19 95 ASP A C 1
ATOM 774 O O . ASP A 1 95 ? -15.861 -9.971 -4.531 1.00 96.19 95 ASP A O 1
ATOM 778 N N . ASP A 1 96 ? -14.031 -9.640 -3.288 1.00 96.38 96 ASP A N 1
ATOM 779 C CA . ASP A 1 96 ? -14.338 -10.735 -2.357 1.00 96.38 96 ASP A CA 1
ATOM 780 C C . ASP A 1 96 ? -15.562 -10.443 -1.471 1.00 96.38 96 ASP A C 1
ATOM 782 O O . ASP A 1 96 ? -16.204 -11.369 -0.958 1.00 96.38 96 ASP A O 1
ATOM 786 N N . TYR A 1 97 ? -15.869 -9.160 -1.251 1.00 92.44 97 TYR A N 1
ATOM 787 C CA . TYR A 1 97 ? -16.931 -8.701 -0.358 1.00 92.44 97 TYR A CA 1
ATOM 788 C C . TYR A 1 97 ? -17.653 -7.468 -0.914 1.00 92.44 97 TYR A C 1
ATOM 790 O O . TYR A 1 97 ? -17.043 -6.574 -1.491 1.00 92.44 97 TYR A O 1
ATOM 798 N N . ASP A 1 98 ? -18.955 -7.363 -0.639 1.00 93.81 98 ASP A N 1
ATOM 799 C CA . ASP A 1 98 ? -19.715 -6.122 -0.821 1.00 93.81 98 ASP A CA 1
ATOM 800 C C . ASP A 1 98 ? -19.269 -5.102 0.243 1.00 93.81 98 ASP A C 1
ATOM 802 O O . ASP A 1 98 ? -19.739 -5.123 1.386 1.00 93.81 98 ASP A O 1
ATOM 806 N N . LEU A 1 99 ? -18.302 -4.247 -0.111 1.00 94.38 99 LEU A N 1
ATOM 807 C CA . LEU A 1 99 ? -17.742 -3.242 0.799 1.00 94.38 99 LEU A CA 1
ATOM 808 C C . LEU A 1 99 ? -18.809 -2.274 1.344 1.00 94.38 99 LEU A C 1
ATOM 810 O O . LEU A 1 99 ? -18.830 -2.076 2.563 1.00 94.38 99 LEU A O 1
ATOM 814 N N . PRO A 1 100 ? -19.730 -1.708 0.529 1.00 95.25 100 PRO A N 1
ATOM 815 C CA . PRO A 1 100 ? -20.834 -0.903 1.051 1.00 95.25 100 PRO A CA 1
ATOM 816 C C . PRO A 1 100 ? -21.664 -1.621 2.120 1.00 95.25 100 PRO A C 1
ATOM 818 O O . PRO A 1 100 ? -21.987 -1.037 3.158 1.00 95.25 100 PRO A O 1
ATOM 821 N N . GLN A 1 101 ? -22.023 -2.886 1.890 1.00 93.50 101 GLN A N 1
ATOM 822 C CA . GLN A 1 101 ? -22.785 -3.666 2.862 1.00 93.50 101 GLN A CA 1
ATOM 823 C C . GLN A 1 101 ? -21.959 -3.953 4.121 1.00 93.50 101 GLN A C 1
ATOM 825 O O . GLN A 1 101 ? -22.481 -3.853 5.237 1.00 93.50 101 GLN A O 1
ATOM 830 N N . LEU A 1 102 ? -20.679 -4.290 3.958 1.00 90.75 102 LEU A N 1
ATOM 831 C CA . LEU A 1 102 ? -19.769 -4.593 5.058 1.00 90.75 102 LEU A CA 1
ATOM 832 C C . LEU A 1 102 ? -19.654 -3.400 6.015 1.00 90.75 102 LEU A C 1
ATOM 834 O O . LEU A 1 102 ? -19.922 -3.563 7.209 1.00 90.75 102 LEU A O 1
ATOM 838 N N . LEU A 1 103 ? -19.382 -2.209 5.474 1.00 93.50 103 LEU A N 1
ATOM 839 C CA . LEU A 1 103 ? -19.229 -0.956 6.221 1.00 93.50 103 LEU A CA 1
ATOM 840 C C . LEU A 1 103 ? -20.508 -0.526 6.949 1.00 93.50 103 LEU A C 1
ATOM 842 O O . LEU A 1 103 ? -20.446 -0.057 8.083 1.00 93.50 103 LEU A O 1
ATOM 846 N N . LYS A 1 104 ? -21.683 -0.732 6.342 1.00 91.75 104 LYS A N 1
ATOM 847 C CA . LYS A 1 104 ? -22.978 -0.437 6.986 1.00 91.75 104 LYS A CA 1
ATOM 848 C C . LYS A 1 104 ? -23.326 -1.416 8.102 1.00 91.75 104 LYS A C 1
ATOM 850 O O . LYS A 1 104 ? -24.051 -1.069 9.029 1.00 91.75 104 LYS A O 1
ATOM 855 N N . SER A 1 105 ? -22.860 -2.659 7.996 1.00 88.50 105 SER A N 1
ATOM 856 C CA . SER A 1 105 ? -23.257 -3.737 8.905 1.00 88.50 105 SER A CA 1
ATOM 857 C C . SER A 1 105 ? -22.408 -3.838 10.171 1.00 88.50 105 SER A C 1
ATOM 859 O O . SER A 1 105 ? -22.735 -4.625 11.060 1.00 88.50 105 SER A O 1
ATOM 861 N N . THR A 1 106 ? -21.295 -3.110 10.259 1.00 85.50 106 THR A N 1
ATOM 862 C CA . THR A 1 106 ? -20.413 -3.117 11.432 1.00 85.50 106 THR A CA 1
ATOM 863 C C . THR A 1 106 ? -19.789 -1.747 11.645 1.00 85.50 106 THR A C 1
ATOM 865 O O . THR A 1 106 ? -19.559 -1.013 10.689 1.00 85.50 106 THR A O 1
ATOM 868 N N . LYS A 1 107 ? -19.467 -1.407 12.898 1.00 93.88 107 LYS A N 1
ATOM 869 C CA . LYS A 1 107 ? -18.633 -0.243 13.194 1.00 93.88 107 LYS A CA 1
ATOM 870 C C . LYS A 1 107 ? -17.322 -0.374 12.417 1.00 93.88 107 LYS A C 1
ATOM 872 O O . LYS A 1 107 ? -16.598 -1.350 12.610 1.00 93.88 107 LYS A O 1
ATOM 877 N N . SER A 1 108 ? -17.073 0.572 11.518 1.00 96.00 108 SER A N 1
ATOM 878 C CA . SER A 1 108 ? -15.983 0.468 10.555 1.00 96.00 108 SER A CA 1
ATOM 879 C C . SER A 1 108 ? -15.181 1.758 10.450 1.00 96.00 108 SER A C 1
ATOM 881 O O . SER A 1 108 ? -15.727 2.853 10.599 1.00 96.00 108 SER A O 1
ATOM 883 N N . LYS A 1 109 ? -13.893 1.603 10.162 1.00 97.75 109 LYS A N 1
ATOM 884 C CA . LYS A 1 109 ? -12.947 2.663 9.816 1.00 97.75 109 LYS A CA 1
ATOM 885 C C . LYS A 1 109 ? -12.265 2.305 8.503 1.00 97.75 109 LYS A C 1
ATOM 887 O O . LYS A 1 109 ? -12.073 1.126 8.207 1.00 97.75 109 LYS A O 1
ATOM 892 N N . VAL A 1 110 ? -11.886 3.317 7.739 1.00 98.50 110 VAL A N 1
ATOM 893 C CA . VAL A 1 110 ? -11.128 3.170 6.498 1.00 98.50 110 VAL A CA 1
ATOM 894 C C . VAL A 1 110 ? -9.853 3.999 6.597 1.00 98.50 110 VAL A C 1
ATOM 896 O O . VAL A 1 110 ? -9.884 5.173 6.970 1.00 98.50 110 VAL A O 1
ATOM 899 N N . VAL A 1 111 ? -8.731 3.381 6.252 1.00 98.81 111 VAL A N 1
ATOM 900 C CA . VAL A 1 111 ? -7.453 4.046 6.017 1.00 98.81 111 VAL A CA 1
ATOM 901 C C . VAL A 1 111 ? -7.160 3.981 4.527 1.00 98.81 111 VAL A C 1
ATOM 903 O O . VAL A 1 111 ? -7.131 2.891 3.950 1.00 98.81 111 VAL A O 1
ATOM 906 N N . LEU A 1 112 ? -6.944 5.141 3.915 1.00 98.75 112 LEU A N 1
ATOM 907 C CA . LEU A 1 112 ? -6.490 5.232 2.532 1.00 98.75 112 LEU A CA 1
ATOM 908 C C . LEU A 1 112 ? -4.966 5.304 2.515 1.00 98.75 112 LEU A C 1
ATOM 910 O O . LEU A 1 112 ? -4.375 6.117 3.227 1.00 98.75 112 LEU A O 1
ATOM 914 N N . VAL A 1 113 ? -4.343 4.455 1.705 1.00 98.81 113 VAL A N 1
ATOM 915 C CA . VAL A 1 113 ? -2.904 4.511 1.435 1.00 98.81 113 VAL A CA 1
ATOM 916 C C . VAL A 1 113 ? -2.660 4.697 -0.058 1.00 98.81 113 VAL A C 1
ATOM 918 O O . VAL A 1 113 ? -3.415 4.172 -0.877 1.00 98.81 113 VAL A O 1
ATOM 921 N N . ASP A 1 114 ? -1.641 5.473 -0.418 1.00 98.50 114 ASP A N 1
ATOM 922 C CA . ASP A 1 114 ? -1.239 5.755 -1.804 1.00 98.50 114 ASP A CA 1
ATOM 923 C C . ASP A 1 114 ? -2.366 6.361 -2.678 1.00 98.50 114 ASP A C 1
ATOM 925 O O . ASP A 1 114 ? -2.402 6.249 -3.901 1.00 98.50 114 ASP A O 1
ATOM 929 N N . HIS A 1 115 ? -3.362 6.979 -2.041 1.00 97.44 115 HIS A N 1
ATOM 930 C CA . HIS A 1 115 ? -4.329 7.868 -2.679 1.00 97.44 115 HIS A CA 1
ATOM 931 C C . HIS A 1 115 ? -5.086 8.678 -1.621 1.00 97.44 115 HIS A C 1
ATOM 933 O O . HIS A 1 115 ? -5.385 8.193 -0.530 1.00 97.44 115 HIS A O 1
ATOM 939 N N . HIS A 1 116 ? -5.464 9.905 -1.971 1.00 97.38 116 HIS A N 1
ATOM 940 C CA . HIS A 1 116 ? -6.331 10.757 -1.149 1.00 97.38 116 HIS A CA 1
ATOM 941 C C . HIS A 1 116 ? -7.590 11.240 -1.882 1.00 97.38 116 HIS A C 1
ATOM 943 O O . HIS A 1 116 ? -8.422 11.923 -1.278 1.00 97.38 116 HIS A O 1
ATOM 949 N N . VAL A 1 117 ? -7.752 10.885 -3.160 1.00 95.56 117 VAL A N 1
ATOM 950 C CA . VAL A 1 117 ? -8.947 11.162 -3.971 1.00 95.56 117 VAL A CA 1
ATOM 951 C C . VAL A 1 117 ? -9.658 9.846 -4.262 1.00 95.56 117 VAL A C 1
ATOM 953 O O . VAL A 1 117 ? -9.091 8.951 -4.887 1.00 95.56 117 VAL A O 1
ATOM 956 N N . LEU A 1 118 ? -10.906 9.725 -3.810 1.00 95.25 118 LEU A N 1
ATOM 957 C CA . LEU A 1 118 ? -11.740 8.560 -4.094 1.00 95.25 118 LEU A CA 1
ATOM 958 C C . LEU A 1 118 ? -12.313 8.639 -5.511 1.00 95.25 118 LEU A C 1
ATOM 960 O O . LEU A 1 118 ? -12.890 9.653 -5.912 1.00 95.25 118 LEU A O 1
ATOM 964 N N . ALA A 1 119 ? -12.246 7.530 -6.244 1.00 91.31 119 ALA A N 1
ATOM 965 C CA . ALA A 1 119 ? -12.994 7.376 -7.485 1.00 91.31 119 ALA A CA 1
ATOM 966 C C . ALA A 1 119 ? -14.508 7.472 -7.219 1.00 91.31 119 ALA A C 1
ATOM 968 O O . ALA A 1 119 ? -14.983 7.154 -6.129 1.00 91.31 119 ALA A O 1
ATOM 969 N N . ASN A 1 120 ? -15.301 7.842 -8.231 1.00 91.06 120 ASN A N 1
ATOM 970 C CA . ASN A 1 120 ? -16.761 7.978 -8.095 1.00 91.06 120 ASN A CA 1
ATOM 971 C C . ASN A 1 120 ? -17.434 6.722 -7.514 1.00 91.06 120 ASN A C 1
ATOM 973 O O . ASN A 1 120 ? -18.327 6.826 -6.676 1.00 91.06 120 ASN A O 1
ATOM 977 N N . LYS A 1 121 ? -16.977 5.533 -7.929 1.00 91.75 121 LYS A N 1
ATOM 978 C CA . LYS A 1 121 ? -17.475 4.241 -7.430 1.00 91.75 121 LYS A CA 1
ATOM 979 C C . LYS A 1 121 ? -17.185 4.014 -5.942 1.00 91.75 121 LYS A C 1
ATOM 981 O O . LYS A 1 121 ? -17.890 3.228 -5.328 1.00 91.75 121 LYS A O 1
ATOM 986 N N . ASP A 1 122 ? -16.182 4.691 -5.384 1.00 94.50 122 ASP A N 1
ATOM 987 C CA . ASP A 1 122 ? -15.663 4.515 -4.023 1.00 94.50 122 ASP A CA 1
ATOM 988 C C . ASP A 1 122 ? -16.075 5.637 -3.065 1.00 94.50 122 ASP A C 1
ATOM 990 O O . ASP A 1 122 ? -15.717 5.610 -1.893 1.00 94.50 122 ASP A O 1
ATOM 994 N N . GLN A 1 123 ? -16.879 6.603 -3.516 1.00 95.12 123 GLN A N 1
ATOM 995 C CA . GLN A 1 123 ? -17.333 7.732 -2.692 1.00 95.12 123 GLN A CA 1
ATOM 996 C C . GLN A 1 123 ? -18.080 7.298 -1.418 1.00 95.12 123 GLN A C 1
ATOM 998 O O . GLN A 1 123 ? -18.070 8.014 -0.421 1.00 95.12 123 GLN A O 1
ATOM 1003 N N . PHE A 1 124 ? -18.668 6.096 -1.404 1.00 95.25 124 PHE A N 1
ATOM 1004 C CA . PHE A 1 124 ? -19.283 5.517 -0.205 1.00 95.25 124 PHE A CA 1
ATOM 1005 C C . PHE A 1 124 ? -18.279 5.246 0.934 1.00 95.25 124 PHE A C 1
ATOM 1007 O O . PHE A 1 124 ? -18.695 5.083 2.076 1.00 95.25 124 PHE A O 1
ATOM 1014 N N . LEU A 1 125 ? -16.970 5.199 0.653 1.00 96.75 125 LEU A N 1
ATOM 1015 C CA . LEU A 1 125 ? -15.929 5.056 1.673 1.00 96.75 125 LEU A CA 1
ATOM 1016 C C . LEU A 1 125 ? -15.740 6.340 2.489 1.00 96.75 125 LEU A C 1
ATOM 1018 O O . LEU A 1 125 ? -15.322 6.251 3.641 1.00 96.75 125 LEU A O 1
ATOM 1022 N N . ALA A 1 126 ? -16.049 7.514 1.923 1.00 96.50 126 ALA A N 1
ATOM 1023 C CA . ALA A 1 126 ? -15.652 8.820 2.457 1.00 96.50 126 ALA A CA 1
ATOM 1024 C C . ALA A 1 126 ? -16.067 9.046 3.920 1.00 96.50 126 ALA A C 1
ATOM 1026 O O . ALA A 1 126 ? -15.273 9.546 4.716 1.00 96.50 126 ALA A O 1
ATOM 1027 N N . GLU A 1 127 ? -17.276 8.622 4.304 1.00 96.25 127 GLU A N 1
ATOM 1028 C CA . GLU A 1 127 ? -17.784 8.783 5.674 1.00 96.25 127 GLU A CA 1
ATOM 1029 C C . GLU A 1 127 ? -17.039 7.919 6.711 1.00 96.25 127 GLU A C 1
ATOM 1031 O O . GLU A 1 127 ? -17.089 8.196 7.915 1.00 96.25 127 GLU A O 1
ATOM 1036 N N . TYR A 1 128 ? -16.336 6.880 6.260 1.00 97.62 128 TYR A N 1
ATOM 1037 C CA . TYR A 1 128 ? -15.589 5.948 7.101 1.00 97.62 128 TYR A CA 1
ATOM 1038 C C . TYR A 1 128 ? -14.088 6.261 7.147 1.00 97.62 128 TYR A C 1
ATOM 1040 O O . TYR A 1 128 ? -13.390 5.678 7.977 1.00 97.62 128 TYR A O 1
ATOM 1048 N N . VAL A 1 129 ? -13.583 7.171 6.302 1.00 98.25 129 VAL A N 1
ATOM 1049 C CA . VAL A 1 129 ? -12.150 7.495 6.226 1.00 98.25 129 VAL A CA 1
ATOM 1050 C C . VAL A 1 129 ? -11.680 8.217 7.489 1.00 98.25 129 VAL A C 1
ATOM 1052 O O . VAL A 1 129 ? -12.114 9.329 7.792 1.00 98.25 129 VAL A O 1
ATOM 1055 N N . THR A 1 130 ? -10.749 7.598 8.212 1.00 98.31 130 THR A N 1
ATOM 1056 C CA . THR A 1 130 ? -10.157 8.149 9.442 1.00 98.31 130 THR A CA 1
ATOM 1057 C C . THR A 1 130 ? -8.699 8.564 9.281 1.00 98.31 130 THR A C 1
ATOM 1059 O O . THR A 1 130 ? -8.229 9.417 10.033 1.00 98.31 130 THR A O 1
ATOM 1062 N N . GLU A 1 131 ? -7.978 7.988 8.319 1.00 98.69 131 GLU A N 1
ATOM 1063 C CA . GLU A 1 131 ? -6.571 8.306 8.059 1.00 98.69 131 GLU A CA 1
ATOM 1064 C C . GLU A 1 131 ? -6.246 8.171 6.568 1.00 98.69 131 GLU A C 1
ATOM 1066 O O . GLU A 1 131 ? -6.785 7.304 5.879 1.00 98.69 131 GLU A O 1
ATOM 1071 N N . ILE A 1 132 ? -5.385 9.059 6.080 1.00 98.75 132 ILE A N 1
ATOM 1072 C CA . ILE A 1 132 ? -4.900 9.110 4.703 1.00 98.75 132 ILE A CA 1
ATOM 1073 C C . ILE A 1 132 ? -3.381 9.228 4.747 1.00 98.75 132 ILE A C 1
ATOM 1075 O O . ILE A 1 132 ? -2.862 10.142 5.391 1.00 98.75 132 ILE A O 1
ATOM 1079 N N . ILE A 1 133 ? -2.688 8.336 4.045 1.00 98.81 133 ILE A N 1
ATOM 1080 C CA . ILE A 1 133 ? -1.240 8.378 3.828 1.00 98.81 133 ILE A CA 1
ATOM 1081 C C . ILE A 1 133 ? -1.020 8.340 2.318 1.00 98.81 133 ILE A C 1
ATOM 1083 O O . ILE A 1 133 ? -1.330 7.338 1.687 1.00 98.81 133 ILE A O 1
ATOM 1087 N N . ASP A 1 134 ? -0.547 9.425 1.717 1.00 98.69 134 ASP A N 1
ATOM 1088 C CA . ASP A 1 134 ? -0.382 9.492 0.262 1.00 98.69 134 ASP A CA 1
ATOM 1089 C C . ASP A 1 134 ? 0.791 10.392 -0.123 1.00 98.69 134 ASP A C 1
ATOM 1091 O O . ASP A 1 134 ? 1.107 11.351 0.575 1.00 98.69 134 ASP A O 1
ATOM 1095 N N . HIS A 1 135 ? 1.427 10.096 -1.250 1.00 98.19 135 HIS A N 1
ATOM 1096 C CA . HIS A 1 135 ? 2.596 10.818 -1.734 1.00 98.19 135 HIS A CA 1
ATOM 1097 C C . HIS A 1 135 ? 2.333 11.730 -2.945 1.00 98.19 135 HIS A C 1
ATOM 1099 O O . HIS A 1 135 ? 3.233 12.395 -3.463 1.00 98.19 135 HIS A O 1
ATOM 1105 N N . ARG A 1 136 ? 1.083 11.786 -3.412 1.00 95.06 136 ARG A N 1
ATOM 1106 C CA . ARG A 1 136 ? 0.683 12.591 -4.573 1.00 95.06 136 ARG A CA 1
ATOM 1107 C C . ARG A 1 136 ? 0.544 14.076 -4.226 1.00 95.06 136 ARG A C 1
ATOM 1109 O O . ARG A 1 136 ? 0.248 14.417 -3.078 1.00 95.06 136 ARG A O 1
ATOM 1116 N N . PRO A 1 137 ? 0.682 14.982 -5.216 1.00 95.62 137 PRO A N 1
ATOM 1117 C CA . PRO A 1 137 ? 0.314 16.381 -5.041 1.00 95.62 137 PRO A CA 1
ATOM 1118 C C . PRO A 1 137 ? -1.111 16.503 -4.505 1.00 95.62 137 PRO A C 1
ATOM 1120 O O . PRO A 1 137 ? -2.013 15.822 -4.990 1.00 95.62 137 PRO A O 1
ATOM 1123 N N . ILE A 1 138 ? -1.304 17.368 -3.511 1.00 95.00 138 ILE A N 1
ATOM 1124 C CA . ILE A 1 138 ? -2.597 17.490 -2.844 1.00 95.00 138 ILE A CA 1
ATOM 1125 C C . ILE A 1 138 ? -3.683 17.980 -3.811 1.00 95.00 138 ILE A C 1
ATOM 1127 O O . ILE A 1 138 ? -3.599 19.064 -4.388 1.00 95.00 138 ILE A O 1
ATOM 1131 N N . ASP A 1 139 ? -4.736 17.185 -3.924 1.00 93.19 139 ASP A N 1
ATOM 1132 C CA . ASP A 1 139 ? -5.959 17.438 -4.662 1.00 93.19 139 ASP A CA 1
ATOM 1133 C C . ASP A 1 139 ? -7.155 17.194 -3.733 1.00 93.19 139 ASP A C 1
ATOM 1135 O O . ASP A 1 139 ? -7.449 16.086 -3.294 1.00 93.19 139 ASP A O 1
ATOM 1139 N N . LYS A 1 140 ? -7.870 18.270 -3.409 1.00 90.88 140 LYS A N 1
ATOM 1140 C CA . LYS A 1 140 ? -9.052 18.205 -2.539 1.00 90.88 140 LYS A CA 1
ATOM 1141 C C . LYS A 1 140 ? -10.351 18.054 -3.329 1.00 90.88 140 LYS A C 1
ATOM 1143 O O . LYS A 1 140 ? -11.436 18.245 -2.777 1.00 90.88 140 LYS A O 1
ATOM 1148 N N . THR A 1 141 ? -10.268 17.752 -4.623 1.00 86.31 141 THR A N 1
ATOM 1149 C CA . THR A 1 141 ? -11.440 17.519 -5.465 1.00 86.31 141 THR A CA 1
ATOM 1150 C C . THR A 1 141 ? -12.232 16.335 -4.919 1.00 86.31 141 THR A C 1
ATOM 1152 O O . THR A 1 141 ? -11.710 15.238 -4.747 1.00 86.31 141 THR A O 1
ATOM 1155 N N . GLY A 1 142 ? -13.509 16.561 -4.606 1.00 80.62 142 GLY A N 1
ATOM 1156 C CA . GLY A 1 142 ? -14.373 15.518 -4.049 1.00 80.62 142 GLY A CA 1
ATOM 1157 C C . GLY A 1 142 ? -14.038 15.106 -2.610 1.00 80.62 142 GLY A C 1
ATOM 1158 O O . GLY A 1 142 ? -14.517 14.067 -2.164 1.00 80.62 142 GLY A O 1
ATOM 1159 N N . TRP A 1 143 ? -13.250 15.891 -1.862 1.00 88.94 143 TRP A N 1
ATOM 1160 C CA . TRP A 1 143 ? -13.046 15.654 -0.429 1.00 88.94 143 TRP A CA 1
ATOM 1161 C C . TRP A 1 143 ? -14.353 15.827 0.348 1.00 88.94 143 TRP A C 1
ATOM 1163 O O . TRP A 1 143 ? -14.805 16.942 0.602 1.00 88.94 143 TRP A O 1
ATOM 1173 N N . ALA A 1 144 ? -14.924 14.702 0.767 1.00 91.88 144 ALA A N 1
ATOM 1174 C CA . ALA A 1 144 ? -16.084 14.623 1.652 1.00 91.88 144 ALA A CA 1
ATOM 1175 C C . ALA A 1 144 ? -15.741 13.912 2.977 1.00 91.88 144 ALA A C 1
ATOM 1177 O O . ALA A 1 144 ? -16.598 13.283 3.598 1.00 91.88 144 ALA A O 1
ATOM 1178 N N . TYR A 1 145 ? -14.472 13.975 3.390 1.00 95.38 145 TYR A N 1
ATOM 1179 C CA . TYR A 1 145 ? -13.978 13.345 4.615 1.00 95.38 145 TYR A CA 1
ATOM 1180 C C . TYR A 1 145 ? -14.379 14.123 5.867 1.00 95.38 145 TYR A C 1
ATOM 1182 O O . TYR A 1 145 ? -14.725 15.308 5.814 1.00 95.38 145 TYR A O 1
ATOM 1190 N N . LYS A 1 146 ? -14.313 13.453 7.019 1.00 94.12 146 LYS A N 1
ATOM 1191 C CA . LYS A 1 146 ? -14.616 14.082 8.303 1.00 94.12 146 LYS A CA 1
ATOM 1192 C C . LYS A 1 146 ? -13.536 15.114 8.669 1.00 94.12 146 LYS A C 1
ATOM 1194 O O . LYS A 1 146 ? -12.374 14.941 8.305 1.00 94.12 146 LYS A O 1
ATOM 1199 N N . PRO A 1 147 ? -13.875 16.181 9.416 1.00 92.00 147 PRO A N 1
ATOM 1200 C CA . PRO A 1 147 ? -12.897 17.203 9.804 1.00 92.00 147 PRO A CA 1
ATOM 1201 C C . PRO A 1 147 ? -11.721 16.678 10.641 1.00 92.00 147 PRO A C 1
ATOM 1203 O O . PRO A 1 147 ? -10.664 17.302 10.662 1.00 92.00 147 PRO A O 1
ATOM 1206 N N . ASP A 1 148 ? -11.908 15.561 11.346 1.00 94.94 148 ASP A N 1
ATOM 1207 C CA . ASP A 1 148 ? -10.903 14.898 12.178 1.00 94.94 148 ASP A CA 1
ATOM 1208 C C . ASP A 1 148 ? -10.117 13.799 11.437 1.00 94.94 148 ASP A C 1
ATOM 1210 O O . ASP A 1 148 ? -9.278 13.135 12.049 1.00 94.94 148 ASP A O 1
ATOM 1214 N N . THR A 1 149 ? -10.343 13.616 10.128 1.00 97.19 149 THR A N 1
ATOM 1215 C CA . THR A 1 149 ? -9.557 12.696 9.299 1.00 97.19 149 THR A CA 1
ATOM 1216 C C . THR A 1 149 ? -8.085 13.107 9.319 1.00 97.19 149 THR A C 1
ATOM 1218 O O . THR A 1 149 ? -7.711 14.210 8.917 1.00 97.19 149 THR A O 1
ATOM 1221 N N . ARG A 1 150 ? -7.224 12.196 9.777 1.00 97.75 150 ARG A N 1
ATOM 1222 C CA . ARG A 1 150 ? -5.777 12.415 9.814 1.00 97.75 150 ARG A CA 1
ATOM 1223 C C . ARG A 1 150 ? -5.201 12.326 8.407 1.00 97.75 150 ARG A C 1
ATOM 1225 O O . ARG A 1 150 ? -5.482 11.372 7.692 1.00 97.75 150 ARG A O 1
ATOM 1232 N N . THR A 1 151 ? -4.345 13.268 8.032 1.00 97.38 151 THR A N 1
ATOM 1233 C CA . THR A 1 151 ? -3.709 13.281 6.711 1.00 97.38 151 THR A CA 1
ATOM 1234 C C . THR A 1 151 ? -2.194 13.384 6.835 1.00 97.38 151 THR A C 1
ATOM 1236 O O . THR A 1 151 ? -1.688 14.354 7.399 1.00 97.38 151 THR A O 1
ATOM 1239 N N . THR A 1 152 ? -1.486 12.424 6.253 1.00 98.06 152 THR A N 1
ATOM 1240 C CA . THR A 1 152 ? -0.049 12.466 5.977 1.00 98.06 152 THR A CA 1
ATOM 1241 C C . THR A 1 152 ? 0.104 12.489 4.460 1.00 98.06 152 THR A C 1
ATOM 1243 O O . THR A 1 152 ? 0.084 11.442 3.820 1.00 98.06 152 THR A O 1
ATOM 1246 N N . ILE A 1 153 ? 0.160 13.694 3.883 1.00 97.62 153 ILE A N 1
ATOM 1247 C CA . ILE A 1 153 ? 0.295 13.890 2.435 1.00 97.62 153 ILE A CA 1
ATOM 1248 C C . ILE A 1 153 ? 1.549 14.715 2.166 1.00 97.62 153 ILE A C 1
ATOM 1250 O O . ILE A 1 153 ? 1.608 15.885 2.545 1.00 97.62 153 ILE A O 1
ATOM 1254 N N . GLU A 1 154 ? 2.541 14.104 1.528 1.00 97.69 154 GLU A N 1
ATOM 1255 C CA . GLU A 1 154 ? 3.850 14.706 1.263 1.00 97.69 154 GLU A CA 1
ATOM 1256 C C . GLU A 1 154 ? 4.398 14.200 -0.070 1.00 97.69 154 GLU A C 1
ATOM 1258 O O . GLU A 1 154 ? 4.349 13.011 -0.344 1.00 97.69 154 GLU A O 1
ATOM 1263 N N . THR A 1 155 ? 4.955 15.077 -0.905 1.00 97.50 155 THR A N 1
ATOM 1264 C CA . THR A 1 155 ? 5.530 14.652 -2.189 1.00 97.50 155 THR A CA 1
ATOM 1265 C C . THR A 1 155 ? 6.868 13.940 -1.985 1.00 97.50 155 THR A C 1
ATOM 1267 O O . THR A 1 155 ? 7.904 14.592 -1.877 1.00 97.50 155 THR A O 1
ATOM 1270 N N . VAL A 1 156 ? 6.830 12.607 -1.972 1.00 98.38 156 VAL A N 1
ATOM 1271 C CA . VAL A 1 156 ? 7.994 11.705 -1.913 1.00 98.38 156 VAL A CA 1
ATOM 1272 C C . VAL A 1 156 ? 7.956 10.694 -3.061 1.00 98.38 156 VAL A C 1
ATOM 1274 O O . VAL A 1 156 ? 6.964 10.603 -3.787 1.00 98.38 156 VAL A O 1
ATOM 1277 N N . GLY A 1 157 ? 9.033 9.938 -3.259 1.00 98.00 157 GLY A N 1
ATOM 1278 C CA . GLY A 1 157 ? 9.144 8.980 -4.355 1.00 98.00 157 GLY A CA 1
ATOM 1279 C C . GLY A 1 157 ? 8.229 7.764 -4.218 1.00 98.00 157 GLY A C 1
ATOM 1280 O O . GLY A 1 157 ? 7.834 7.208 -5.240 1.00 98.00 157 GLY A O 1
ATOM 1281 N N . SER A 1 158 ? 7.866 7.386 -2.988 1.00 98.62 158 SER A N 1
ATOM 1282 C CA . SER A 1 158 ? 6.996 6.241 -2.697 1.00 98.62 158 SER A CA 1
ATOM 1283 C C . SER A 1 158 ? 6.121 6.476 -1.461 1.00 98.62 158 SER A C 1
ATOM 1285 O O . SER A 1 158 ? 6.593 6.976 -0.440 1.00 98.62 158 SER A O 1
ATOM 1287 N N . CYS A 1 159 ? 4.856 6.060 -1.497 1.00 98.88 159 CYS A N 1
ATOM 1288 C CA . CYS A 1 159 ? 3.979 6.020 -0.330 1.00 98.88 159 CYS A CA 1
ATOM 1289 C C . CYS A 1 159 ? 4.530 5.094 0.771 1.00 98.88 159 CYS A C 1
ATOM 1291 O O . CYS A 1 159 ? 4.369 5.390 1.960 1.00 98.88 159 CYS A O 1
ATOM 1293 N N . CYS A 1 160 ? 5.252 4.025 0.413 1.00 98.94 160 CYS A N 1
ATOM 1294 C CA . CYS A 1 160 ? 5.938 3.160 1.374 1.00 98.94 160 CYS A CA 1
ATOM 1295 C C . CYS A 1 160 ? 6.936 3.927 2.260 1.00 98.94 160 CYS A C 1
ATOM 1297 O O . CYS A 1 160 ? 7.118 3.548 3.419 1.00 98.94 160 CYS A O 1
ATOM 1299 N N . THR A 1 161 ? 7.527 5.029 1.780 1.00 98.94 161 THR A N 1
ATOM 1300 C CA . THR A 1 161 ? 8.355 5.936 2.599 1.00 98.94 161 THR A CA 1
ATOM 1301 C C . THR A 1 161 ? 7.530 6.529 3.740 1.00 98.94 161 THR A C 1
ATOM 1303 O O . THR A 1 161 ? 7.913 6.432 4.908 1.00 98.94 161 THR A O 1
ATOM 1306 N N . LEU A 1 162 ? 6.345 7.062 3.431 1.00 98.94 162 LEU A N 1
ATOM 1307 C CA . LEU A 1 162 ? 5.453 7.659 4.428 1.00 98.94 162 LEU A CA 1
ATOM 1308 C C . LEU A 1 162 ? 4.880 6.609 5.383 1.00 98.94 162 LEU A C 1
ATOM 1310 O O . LEU A 1 162 ? 4.748 6.875 6.576 1.00 98.94 162 LEU A O 1
ATOM 1314 N N . VAL A 1 163 ? 4.583 5.401 4.895 1.00 98.94 163 VAL A N 1
ATOM 1315 C CA . VAL A 1 163 ? 4.148 4.278 5.740 1.00 98.94 163 VAL A CA 1
ATOM 1316 C C . VAL A 1 163 ? 5.257 3.858 6.706 1.00 98.94 163 VAL A C 1
ATOM 1318 O O . VAL A 1 163 ? 4.993 3.708 7.901 1.00 98.94 163 VAL A O 1
ATOM 1321 N N . ALA A 1 164 ? 6.501 3.717 6.236 1.00 98.88 164 ALA A N 1
ATOM 1322 C CA . ALA A 1 164 ? 7.644 3.382 7.085 1.00 98.88 164 ALA A CA 1
ATOM 1323 C C . ALA A 1 164 ? 7.855 4.435 8.185 1.00 98.88 164 ALA A C 1
ATOM 1325 O O . ALA A 1 164 ? 7.951 4.087 9.367 1.00 98.88 164 ALA A O 1
ATOM 1326 N N . GLN A 1 165 ? 7.842 5.718 7.810 1.00 98.81 165 GLN A N 1
ATOM 1327 C CA . GLN A 1 165 ? 7.971 6.835 8.743 1.00 98.81 165 GLN A CA 1
ATOM 1328 C C . GLN A 1 165 ? 6.810 6.862 9.749 1.00 98.81 165 GLN A C 1
ATOM 1330 O O . GLN A 1 165 ? 7.029 6.967 10.956 1.00 98.81 165 GLN A O 1
ATOM 1335 N N . ARG A 1 166 ? 5.567 6.657 9.293 1.00 98.62 166 ARG A N 1
ATOM 1336 C CA . ARG A 1 166 ? 4.383 6.628 10.162 1.00 98.62 166 ARG A CA 1
ATOM 1337 C C . ARG A 1 166 ? 4.455 5.519 11.211 1.00 98.62 166 ARG A C 1
ATOM 1339 O O . ARG A 1 166 ? 4.110 5.749 12.371 1.00 98.62 166 ARG A O 1
ATOM 1346 N N . ILE A 1 167 ? 4.913 4.332 10.818 1.00 98.75 167 ILE A N 1
ATOM 1347 C CA . ILE A 1 167 ? 5.112 3.187 11.715 1.00 98.75 167 ILE A CA 1
ATOM 1348 C C . ILE A 1 167 ? 6.209 3.483 12.743 1.00 98.75 167 ILE A C 1
ATOM 1350 O O . ILE A 1 167 ? 6.019 3.217 13.934 1.00 98.75 167 ILE A O 1
ATOM 1354 N N . LYS A 1 168 ? 7.338 4.053 12.303 1.00 98.44 168 LYS A N 1
ATOM 1355 C CA . LYS A 1 168 ? 8.450 4.479 13.167 1.00 98.44 168 LYS A CA 1
ATOM 1356 C C . LYS A 1 168 ? 7.972 5.484 14.221 1.00 98.44 168 LYS A C 1
ATOM 1358 O O . LYS A 1 168 ? 8.205 5.269 15.410 1.00 98.44 168 LYS A O 1
ATOM 1363 N N . ASP A 1 169 ? 7.223 6.508 13.816 1.00 97.88 169 ASP A N 1
ATOM 1364 C CA . ASP A 1 169 ? 6.699 7.536 14.724 1.00 97.88 169 ASP A CA 1
ATOM 1365 C C . ASP A 1 169 ? 5.702 6.974 15.736 1.00 97.88 169 ASP A C 1
ATOM 1367 O O . ASP A 1 169 ? 5.809 7.232 16.935 1.00 97.88 169 ASP A O 1
ATOM 1371 N N . LEU A 1 170 ? 4.739 6.169 15.281 1.00 97.50 170 LEU A N 1
ATOM 1372 C CA . LEU A 1 170 ? 3.752 5.561 16.174 1.00 97.50 170 LEU A CA 1
ATOM 1373 C C . LEU A 1 170 ? 4.398 4.583 17.160 1.00 97.50 170 LEU A C 1
ATOM 1375 O O . LEU A 1 170 ? 4.015 4.551 18.328 1.00 97.50 170 LEU A O 1
ATOM 1379 N N . SER A 1 171 ? 5.405 3.829 16.724 1.00 96.81 171 SER A N 1
ATOM 1380 C CA . SER A 1 171 ? 6.147 2.928 17.609 1.00 96.81 171 SER A CA 1
ATOM 1381 C C . SER A 1 171 ? 6.976 3.703 18.639 1.00 96.81 171 SER A C 1
ATOM 1383 O O . SER A 1 171 ? 7.002 3.322 19.811 1.00 96.81 171 SER A O 1
ATOM 1385 N N . CYS A 1 172 ? 7.585 4.828 18.248 1.00 95.81 172 CYS A N 1
ATOM 1386 C CA . CYS A 1 172 ? 8.274 5.738 19.167 1.00 95.81 172 CYS A CA 1
ATOM 1387 C C . CYS A 1 172 ? 7.311 6.311 20.221 1.00 95.81 172 CYS A C 1
ATOM 1389 O O . CYS A 1 172 ? 7.618 6.294 21.412 1.00 95.81 172 CYS A O 1
ATOM 1391 N N . LEU A 1 173 ? 6.114 6.753 19.815 1.00 95.56 173 LEU A N 1
ATOM 1392 C CA . LEU A 1 173 ? 5.086 7.267 20.735 1.00 95.56 173 LEU A CA 1
ATOM 1393 C C . LEU A 1 173 ? 4.614 6.217 21.753 1.00 95.56 173 LEU A C 1
ATOM 1395 O O . LEU A 1 173 ? 4.175 6.570 22.846 1.00 95.56 173 LEU A O 1
ATOM 1399 N N . MET A 1 174 ? 4.726 4.931 21.418 1.00 94.50 174 MET A N 1
ATOM 1400 C CA . MET A 1 174 ? 4.412 3.816 22.314 1.00 94.50 174 MET A CA 1
ATOM 1401 C C . MET A 1 174 ? 5.599 3.372 23.187 1.00 94.50 174 MET A C 1
ATOM 1403 O O . MET A 1 174 ? 5.461 2.397 23.926 1.00 94.50 174 MET A O 1
ATOM 1407 N N . ALA A 1 175 ? 6.758 4.039 23.099 1.00 94.62 175 ALA A N 1
ATOM 1408 C CA . ALA A 1 175 ? 8.028 3.590 23.683 1.00 94.62 175 ALA A CA 1
ATOM 1409 C C . ALA A 1 175 ? 8.405 2.158 23.246 1.00 94.62 175 ALA A C 1
ATOM 1411 O O . ALA A 1 175 ? 8.896 1.337 24.027 1.00 94.62 175 ALA A O 1
ATOM 1412 N N . LYS A 1 176 ? 8.111 1.842 21.980 1.00 93.62 176 LYS A N 1
ATOM 1413 C CA . LYS A 1 176 ? 8.379 0.551 21.338 1.00 93.62 176 LYS A CA 1
ATOM 1414 C C . LYS A 1 176 ? 9.418 0.648 20.220 1.00 93.62 176 LYS A C 1
ATOM 1416 O O . LYS A 1 176 ? 9.846 -0.395 19.738 1.00 93.62 176 LYS A O 1
ATOM 1421 N N . ASP A 1 177 ? 9.842 1.852 19.834 1.00 93.81 177 ASP A N 1
ATOM 1422 C CA . ASP A 1 177 ? 10.888 2.133 18.841 1.00 93.81 177 ASP A CA 1
ATOM 1423 C C . ASP A 1 177 ? 10.827 1.200 17.618 1.00 93.81 177 ASP A C 1
ATOM 1425 O O . ASP A 1 177 ? 9.886 1.241 16.836 1.00 93.81 177 ASP A O 1
ATOM 1429 N N . VAL A 1 178 ? 11.810 0.314 17.458 1.00 95.94 178 VAL A N 1
ATOM 1430 C CA . VAL A 1 178 ? 11.944 -0.586 16.303 1.00 95.94 178 VAL A CA 1
ATOM 1431 C C . VAL A 1 178 ? 11.319 -1.972 16.529 1.00 95.94 178 VAL A C 1
ATOM 1433 O O . VAL A 1 178 ? 11.518 -2.877 15.722 1.00 95.94 178 VAL A O 1
ATOM 1436 N N . GLN A 1 179 ? 10.569 -2.182 17.621 1.00 97.44 179 GLN A N 1
ATOM 1437 C CA . GLN A 1 179 ? 10.031 -3.501 17.992 1.00 97.44 179 GLN A CA 1
ATOM 1438 C C . GLN A 1 179 ? 9.106 -4.095 16.929 1.00 97.44 179 GLN A C 1
ATOM 1440 O O . GLN A 1 179 ? 9.188 -5.298 16.690 1.00 97.44 179 GLN A O 1
ATOM 1445 N N . TYR A 1 180 ? 8.274 -3.283 16.267 1.00 98.31 180 TYR A N 1
ATOM 1446 C CA . TYR A 1 180 ? 7.443 -3.764 15.161 1.00 98.31 180 TYR A CA 1
ATOM 1447 C C . TYR A 1 180 ? 8.299 -4.335 14.027 1.00 98.31 180 TYR A C 1
ATOM 1449 O O . TYR A 1 180 ? 8.108 -5.478 13.617 1.00 98.31 180 TYR A O 1
ATOM 1457 N N . PHE A 1 181 ? 9.289 -3.570 13.565 1.00 98.25 181 PHE A N 1
ATOM 1458 C CA . PHE A 1 181 ? 10.160 -3.985 12.469 1.00 98.25 181 PHE A CA 1
ATOM 1459 C C . PHE A 1 181 ? 11.013 -5.211 12.825 1.00 98.25 181 PHE A C 1
ATOM 1461 O O . PHE A 1 181 ? 11.263 -6.050 11.966 1.00 98.25 181 PHE A O 1
ATOM 1468 N N . ASN A 1 182 ? 11.407 -5.361 14.095 1.00 96.69 182 ASN A N 1
ATOM 1469 C CA . ASN A 1 182 ? 12.083 -6.568 14.581 1.00 96.69 182 ASN A CA 1
ATOM 1470 C C . ASN A 1 182 ? 11.149 -7.786 14.638 1.00 96.69 182 ASN A C 1
ATOM 1472 O O . ASN A 1 182 ? 11.591 -8.906 14.395 1.00 96.69 182 ASN A O 1
ATOM 1476 N N . ALA A 1 183 ? 9.874 -7.584 14.985 1.00 97.12 183 ALA A N 1
ATOM 1477 C CA . ALA A 1 183 ? 8.875 -8.650 15.019 1.00 97.12 183 ALA A CA 1
ATOM 1478 C C . ALA A 1 183 ? 8.449 -9.092 13.608 1.00 97.12 183 ALA A C 1
ATOM 1480 O O . ALA A 1 183 ? 8.144 -10.266 13.404 1.00 97.12 183 ALA A O 1
ATOM 1481 N N . TYR A 1 184 ? 8.466 -8.171 12.641 1.00 97.75 184 TYR A N 1
ATOM 1482 C CA . TYR A 1 184 ? 8.061 -8.403 11.254 1.00 97.75 184 TYR A CA 1
ATOM 1483 C C . TYR A 1 184 ? 9.126 -7.918 10.256 1.00 97.75 184 TYR A C 1
ATOM 1485 O O . TYR A 1 184 ? 8.862 -7.000 9.474 1.00 97.75 184 TYR A O 1
ATOM 1493 N N . PRO A 1 185 ? 10.318 -8.544 10.209 1.00 97.62 185 PRO A N 1
ATOM 1494 C CA . PRO A 1 185 ? 11.397 -8.128 9.307 1.00 97.62 185 PRO A CA 1
ATOM 1495 C C . PRO A 1 185 ? 10.990 -8.185 7.828 1.00 97.62 185 PRO A C 1
ATOM 1497 O O . PRO A 1 185 ? 11.399 -7.335 7.044 1.00 97.62 185 PRO A O 1
ATOM 1500 N N . VAL A 1 186 ? 10.094 -9.109 7.462 1.00 98.19 186 VAL A N 1
ATOM 1501 C CA . VAL A 1 186 ? 9.515 -9.207 6.112 1.00 98.19 186 VAL A CA 1
ATOM 1502 C C . VAL A 1 186 ? 8.805 -7.911 5.692 1.00 98.19 186 VAL A C 1
ATOM 1504 O O . VAL A 1 186 ? 8.872 -7.528 4.527 1.00 98.19 186 VAL A O 1
ATOM 1507 N N . CYS A 1 187 ? 8.169 -7.189 6.623 1.00 98.62 187 CYS A N 1
ATOM 1508 C CA . CYS A 1 187 ? 7.573 -5.887 6.316 1.00 98.62 187 CYS A CA 1
ATOM 1509 C C . CYS A 1 187 ? 8.645 -4.844 5.978 1.00 98.62 187 CYS A C 1
ATOM 1511 O O . CYS A 1 187 ? 8.473 -4.0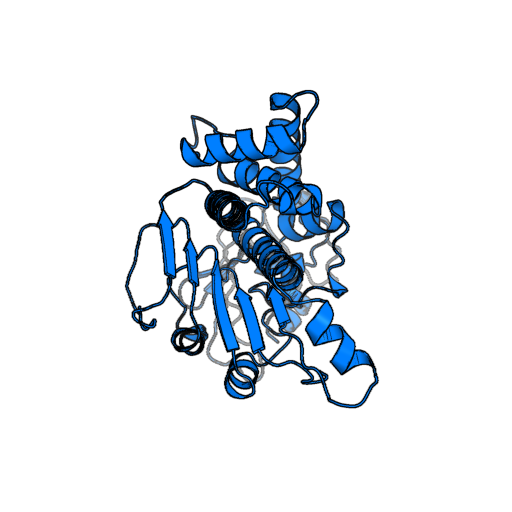91 5.024 1.00 98.62 187 CYS A O 1
ATOM 1513 N N . SER A 1 188 ? 9.766 -4.834 6.706 1.00 98.56 188 SER A N 1
ATOM 1514 C CA . SER A 1 188 ? 10.915 -3.967 6.409 1.00 98.56 188 SER A CA 1
ATOM 1515 C C . SER A 1 188 ? 11.507 -4.268 5.032 1.00 98.56 188 SER A C 1
ATOM 1517 O O . SER A 1 188 ? 11.807 -3.344 4.281 1.00 98.56 188 SER A O 1
ATOM 1519 N N . GLU A 1 189 ? 11.635 -5.550 4.675 1.00 98.62 189 GLU A N 1
ATOM 1520 C CA . GLU A 1 189 ? 12.120 -5.978 3.358 1.00 98.62 189 GLU A CA 1
ATOM 1521 C C . GLU A 1 189 ? 11.194 -5.519 2.225 1.00 98.62 189 GLU A C 1
ATOM 1523 O O . GLU A 1 189 ? 11.676 -5.019 1.210 1.00 98.62 189 GLU A O 1
ATOM 1528 N N . MET A 1 190 ? 9.872 -5.661 2.388 1.00 98.81 190 MET A N 1
ATOM 1529 C CA . MET A 1 190 ? 8.907 -5.223 1.373 1.00 98.81 190 MET A CA 1
ATOM 1530 C C . MET A 1 190 ? 8.884 -3.702 1.213 1.00 98.81 190 MET A C 1
ATOM 1532 O O . MET A 1 190 ? 8.900 -3.222 0.080 1.00 98.81 190 MET A O 1
ATOM 1536 N N . LEU A 1 191 ? 8.885 -2.945 2.319 1.00 98.94 191 LEU A N 1
ATOM 1537 C CA . LEU A 1 191 ? 8.971 -1.481 2.281 1.00 98.94 191 LEU A CA 1
ATOM 1538 C C . LEU A 1 191 ? 10.252 -1.038 1.565 1.00 98.94 191 LEU A C 1
ATOM 1540 O O . LEU A 1 191 ? 10.189 -0.230 0.644 1.00 98.94 191 LEU A O 1
ATOM 1544 N N . HIS A 1 192 ? 11.398 -1.620 1.932 1.00 98.81 192 HIS A N 1
ATOM 1545 C CA . HIS A 1 192 ? 12.687 -1.310 1.316 1.00 98.81 192 HIS A CA 1
ATOM 1546 C C . HIS A 1 192 ? 12.665 -1.580 -0.194 1.00 98.81 192 HIS A C 1
ATOM 1548 O O . HIS A 1 192 ? 12.962 -0.691 -0.987 1.00 98.81 192 HIS A O 1
ATOM 1554 N N . ALA A 1 193 ? 12.264 -2.786 -0.604 1.00 98.75 193 ALA A N 1
ATOM 1555 C CA . ALA A 1 193 ? 12.246 -3.176 -2.011 1.00 98.75 193 ALA A CA 1
ATOM 1556 C C . ALA A 1 193 ? 11.322 -2.282 -2.860 1.00 98.75 193 ALA A C 1
ATOM 1558 O O . ALA A 1 193 ? 11.651 -1.953 -4.001 1.00 98.75 193 ALA A O 1
ATOM 1559 N N . THR A 1 194 ? 10.200 -1.843 -2.287 1.00 98.81 194 THR A N 1
ATOM 1560 C CA . THR A 1 194 ? 9.221 -0.983 -2.967 1.00 98.81 194 THR A CA 1
ATOM 1561 C C . THR A 1 194 ? 9.733 0.444 -3.133 1.00 98.81 194 THR A C 1
ATOM 1563 O O . THR A 1 194 ? 9.738 0.956 -4.251 1.00 98.81 194 THR A O 1
ATOM 1566 N N . ILE A 1 195 ? 10.294 1.041 -2.074 1.00 98.88 195 ILE A N 1
ATOM 1567 C CA . ILE A 1 195 ? 10.906 2.378 -2.149 1.00 98.88 195 ILE A CA 1
ATOM 1568 C C . ILE A 1 195 ? 12.053 2.381 -3.174 1.00 98.88 195 ILE A C 1
ATOM 1570 O O . ILE A 1 195 ? 12.160 3.301 -3.986 1.00 98.88 195 ILE A O 1
ATOM 1574 N N . ILE A 1 196 ? 12.889 1.334 -3.205 1.00 98.75 196 ILE A N 1
ATOM 1575 C CA . ILE A 1 196 ? 13.955 1.200 -4.211 1.00 98.75 196 ILE A CA 1
ATOM 1576 C C . ILE A 1 196 ? 13.393 1.120 -5.635 1.00 98.75 196 ILE A C 1
ATOM 1578 O O . ILE A 1 196 ? 13.953 1.740 -6.542 1.00 98.75 196 ILE A O 1
ATOM 1582 N N . LEU A 1 197 ? 12.295 0.394 -5.855 1.00 98.50 197 LEU A N 1
ATOM 1583 C CA . LEU A 1 197 ? 11.670 0.289 -7.172 1.00 98.50 197 LEU A CA 1
ATOM 1584 C C . LEU A 1 197 ? 11.114 1.633 -7.660 1.00 98.50 197 LEU A C 1
ATOM 1586 O O . LEU A 1 197 ? 11.386 2.027 -8.797 1.00 98.50 197 LEU A O 1
ATOM 1590 N N . ASP A 1 198 ? 10.361 2.342 -6.821 1.00 98.12 198 ASP A N 1
ATOM 1591 C CA . ASP A 1 198 ? 9.658 3.565 -7.227 1.00 98.12 198 ASP A CA 1
ATOM 1592 C C . ASP A 1 198 ? 10.592 4.766 -7.360 1.00 98.12 198 ASP A C 1
ATOM 1594 O O . ASP A 1 198 ? 10.451 5.568 -8.290 1.00 98.12 198 ASP A O 1
ATOM 1598 N N . THR A 1 199 ? 11.629 4.833 -6.523 1.00 98.31 199 THR A N 1
ATOM 1599 C CA . THR A 1 199 ? 12.707 5.825 -6.664 1.00 98.31 199 THR A CA 1
ATOM 1600 C C . THR A 1 199 ? 13.724 5.469 -7.750 1.00 98.31 199 THR A C 1
ATOM 1602 O O . THR A 1 199 ? 14.613 6.273 -8.040 1.00 98.31 199 THR A O 1
ATOM 1605 N N . VAL A 1 200 ? 13.605 4.286 -8.371 1.00 97.50 200 VAL A N 1
ATOM 1606 C CA . VAL A 1 200 ? 14.555 3.745 -9.359 1.00 97.50 200 VAL A CA 1
ATOM 1607 C C . VAL A 1 200 ? 15.982 3.756 -8.795 1.00 97.50 200 VAL A C 1
ATOM 1609 O O . VAL A 1 200 ? 16.916 4.255 -9.424 1.00 97.50 200 VAL A O 1
ATOM 1612 N N . ASN A 1 201 ? 16.126 3.264 -7.560 1.00 97.81 201 ASN A N 1
ATOM 1613 C CA . ASN A 1 201 ? 17.361 3.286 -6.773 1.00 97.81 201 ASN A CA 1
ATOM 1614 C C . ASN A 1 201 ? 18.043 4.670 -6.777 1.00 97.81 201 ASN A C 1
ATOM 1616 O O . ASN A 1 201 ? 19.238 4.789 -7.050 1.00 97.81 201 ASN A O 1
ATOM 1620 N N . PHE A 1 202 ? 17.263 5.726 -6.526 1.00 97.44 202 PHE A N 1
ATOM 1621 C CA . PHE A 1 202 ? 17.739 7.116 -6.476 1.00 97.44 202 PHE A CA 1
ATOM 1622 C C . PHE A 1 202 ? 18.461 7.580 -7.754 1.00 97.44 202 PHE A C 1
ATOM 1624 O O . PHE A 1 202 ? 19.396 8.386 -7.710 1.00 97.44 202 PHE A O 1
ATOM 1631 N N . SER A 1 203 ? 18.040 7.069 -8.917 1.00 94.56 203 SER A N 1
ATOM 1632 C CA . SER A 1 203 ? 18.616 7.464 -10.203 1.00 94.56 203 SER A CA 1
ATOM 1633 C C . SER A 1 203 ? 18.488 8.972 -10.427 1.00 94.56 203 SER A C 1
ATOM 1635 O O . SER A 1 203 ? 17.385 9.524 -10.457 1.00 94.56 203 SER A O 1
ATOM 1637 N N . LYS A 1 204 ? 19.626 9.633 -10.671 1.00 91.56 204 LYS A N 1
ATOM 1638 C CA . LYS A 1 204 ? 19.678 11.065 -11.010 1.00 91.56 204 LYS A CA 1
ATOM 1639 C C . LYS A 1 204 ? 19.043 11.383 -12.362 1.00 91.56 204 LYS A C 1
ATOM 1641 O O . LYS A 1 204 ? 18.655 12.521 -12.590 1.00 91.56 204 LYS A O 1
ATOM 1646 N N . GLU A 1 205 ? 18.955 10.399 -13.254 1.00 91.62 205 GLU A N 1
ATOM 1647 C CA . GLU A 1 205 ? 18.363 10.572 -14.583 1.00 91.62 205 GLU A CA 1
ATOM 1648 C C . GLU A 1 205 ? 16.838 10.682 -14.505 1.00 91.62 205 GLU A C 1
ATOM 1650 O O . GLU A 1 205 ? 16.237 11.501 -15.194 1.00 91.62 205 GLU A O 1
ATOM 1655 N N . VAL A 1 206 ? 16.217 9.865 -13.647 1.00 89.31 206 VAL A N 1
ATOM 1656 C CA . VAL A 1 206 ? 14.756 9.821 -13.474 1.00 89.31 206 VAL A CA 1
ATOM 1657 C C . VAL A 1 206 ? 14.294 10.787 -12.376 1.00 89.31 206 VAL A C 1
ATOM 1659 O O . VAL A 1 206 ? 13.173 11.285 -12.437 1.00 89.31 206 VAL A O 1
ATOM 1662 N N . ASN A 1 207 ? 15.161 11.075 -11.398 1.00 92.75 207 ASN A N 1
ATOM 1663 C CA . ASN A 1 207 ? 14.976 12.068 -10.336 1.00 92.75 207 ASN A CA 1
ATOM 1664 C C . ASN A 1 207 ? 13.637 11.936 -9.581 1.00 92.75 207 ASN A C 1
ATOM 1666 O O . ASN A 1 207 ? 12.940 12.921 -9.344 1.00 92.75 207 ASN A O 1
ATOM 1670 N N . LYS A 1 208 ? 13.271 10.693 -9.240 1.00 92.94 208 LYS A N 1
ATOM 1671 C CA . LYS A 1 208 ? 12.050 10.362 -8.484 1.00 92.94 208 LYS A CA 1
ATOM 1672 C C . LYS A 1 208 ? 12.242 10.316 -6.971 1.00 92.94 208 LYS A C 1
ATOM 1674 O O . LYS A 1 208 ? 11.278 10.517 -6.245 1.00 92.94 208 LYS A O 1
ATOM 1679 N N . GLY A 1 209 ? 13.451 10.004 -6.505 1.00 95.94 209 GLY A N 1
ATOM 1680 C CA . GLY A 1 209 ? 13.751 9.934 -5.077 1.00 95.94 209 GLY A CA 1
ATOM 1681 C C . GLY A 1 209 ? 13.873 11.313 -4.435 1.00 95.94 209 GLY A C 1
ATOM 1682 O O . GLY A 1 209 ? 14.297 12.277 -5.074 1.00 95.94 209 GLY A O 1
ATOM 1683 N N . THR A 1 210 ? 13.529 11.384 -3.155 1.00 98.25 210 THR A N 1
ATOM 1684 C CA . THR A 1 210 ? 13.675 12.562 -2.297 1.00 98.25 210 THR A CA 1
ATOM 1685 C C . THR A 1 210 ? 14.598 12.258 -1.110 1.00 98.25 210 THR A C 1
ATOM 1687 O O . THR A 1 210 ? 14.828 11.088 -0.793 1.00 98.25 210 THR A O 1
ATOM 1690 N N . PRO A 1 211 ? 15.096 13.282 -0.388 1.00 98.44 211 PRO A N 1
ATOM 1691 C CA . PRO A 1 211 ? 15.862 13.063 0.840 1.00 98.44 211 PRO A CA 1
ATOM 1692 C C . PRO A 1 211 ? 15.116 12.241 1.904 1.00 98.44 211 PRO A C 1
ATOM 1694 O O . PRO A 1 211 ? 15.750 11.527 2.674 1.00 98.44 211 PRO A O 1
ATOM 1697 N N . HIS A 1 212 ? 13.781 12.308 1.936 1.00 98.69 212 HIS A N 1
ATOM 1698 C CA . HIS A 1 212 ? 12.961 11.529 2.866 1.00 98.69 212 HIS A CA 1
ATOM 1699 C C . HIS A 1 212 ? 12.965 10.034 2.498 1.00 98.69 212 HIS A C 1
ATOM 1701 O O . HIS A 1 212 ? 13.107 9.178 3.372 1.00 98.69 212 HIS A O 1
ATOM 1707 N N . ASP A 1 213 ? 12.910 9.707 1.202 1.00 98.81 213 ASP A N 1
ATOM 1708 C CA . ASP A 1 213 ? 13.062 8.324 0.734 1.00 98.81 213 ASP A CA 1
ATOM 1709 C C . ASP A 1 213 ? 14.449 7.764 1.100 1.00 98.81 213 ASP A C 1
ATOM 1711 O O . ASP A 1 213 ? 14.564 6.630 1.566 1.00 98.81 213 ASP A O 1
ATOM 1715 N N . GLU A 1 214 ? 15.509 8.568 0.939 1.00 98.56 214 GLU A N 1
ATOM 1716 C CA . GLU A 1 214 ? 16.870 8.186 1.342 1.00 98.56 214 GLU A CA 1
ATOM 1717 C C . GLU A 1 214 ? 16.973 7.950 2.854 1.00 98.56 214 GLU A C 1
ATOM 1719 O O . GLU A 1 214 ? 17.561 6.952 3.277 1.00 98.56 214 GLU A O 1
ATOM 1724 N N . GLU A 1 215 ? 16.373 8.821 3.674 1.00 98.75 215 GLU A N 1
ATOM 1725 C CA . GLU A 1 215 ? 16.334 8.647 5.129 1.00 98.75 215 GLU A CA 1
ATOM 1726 C C . GLU A 1 215 ? 15.656 7.326 5.511 1.00 98.75 215 GLU A C 1
ATOM 1728 O O . GLU A 1 215 ? 16.182 6.576 6.340 1.00 98.75 215 GLU A O 1
ATOM 1733 N N . MET A 1 216 ? 14.508 7.010 4.901 1.00 98.81 216 MET A N 1
ATOM 1734 C CA . MET A 1 216 ? 13.772 5.788 5.228 1.00 98.81 216 MET A CA 1
ATOM 1735 C C . MET A 1 216 ? 14.478 4.531 4.738 1.00 98.81 216 MET A C 1
ATOM 1737 O O . MET A 1 216 ? 14.497 3.538 5.465 1.00 98.81 216 MET A O 1
ATOM 1741 N N . ILE A 1 217 ? 15.137 4.565 3.577 1.00 98.69 217 ILE A N 1
ATOM 1742 C CA . ILE A 1 217 ? 15.998 3.456 3.151 1.00 98.69 217 ILE A CA 1
ATOM 1743 C C . ILE A 1 217 ? 17.143 3.247 4.142 1.00 98.69 217 ILE A C 1
ATOM 1745 O O . ILE A 1 217 ? 17.351 2.119 4.580 1.00 98.69 217 ILE A O 1
ATOM 1749 N N . LEU A 1 218 ? 17.842 4.304 4.567 1.00 98.62 218 LEU A N 1
ATOM 1750 C CA . LEU A 1 218 ? 18.920 4.180 5.557 1.00 98.62 218 LEU A CA 1
ATOM 1751 C C . LEU A 1 218 ? 18.406 3.631 6.895 1.00 98.62 218 LEU A C 1
ATOM 1753 O O . LEU A 1 218 ? 19.060 2.797 7.524 1.00 98.62 218 LEU A O 1
ATOM 1757 N N . PHE A 1 219 ? 17.227 4.069 7.338 1.00 98.75 219 PHE A N 1
ATOM 1758 C CA . PHE A 1 219 ? 16.572 3.521 8.522 1.00 98.75 219 PHE A CA 1
ATOM 1759 C C . PHE A 1 219 ? 16.297 2.017 8.372 1.00 98.75 219 PHE A C 1
ATOM 1761 O O . PHE A 1 219 ? 16.678 1.244 9.250 1.00 98.75 219 PHE A O 1
ATOM 1768 N N . LEU A 1 220 ? 15.702 1.589 7.255 1.00 98.69 220 LEU A N 1
ATOM 1769 C CA . LEU A 1 220 ? 15.398 0.181 6.987 1.00 98.69 220 LEU A CA 1
ATOM 1770 C C . LEU A 1 220 ? 16.671 -0.668 6.847 1.00 98.69 220 LEU A C 1
ATOM 1772 O O . LEU A 1 220 ? 16.736 -1.770 7.385 1.00 98.69 220 LEU A O 1
ATOM 1776 N N . GLU A 1 221 ? 17.721 -0.156 6.209 1.00 98.50 221 GLU A N 1
ATOM 1777 C CA . GLU A 1 221 ? 19.007 -0.850 6.077 1.00 98.50 221 GLU A CA 1
ATOM 1778 C C . GLU A 1 221 ? 19.725 -1.033 7.412 1.00 98.50 221 GLU A C 1
ATOM 1780 O O . GLU A 1 221 ? 20.343 -2.073 7.635 1.00 98.50 221 GLU A O 1
ATOM 1785 N N . ASN A 1 222 ? 19.605 -0.082 8.340 1.00 98.06 222 ASN A N 1
ATOM 1786 C CA . ASN A 1 222 ? 20.139 -0.248 9.694 1.00 98.06 222 ASN A CA 1
ATOM 1787 C C . ASN A 1 222 ? 19.461 -1.403 10.454 1.00 98.06 222 ASN A C 1
ATOM 1789 O O . ASN A 1 222 ? 20.077 -2.013 11.336 1.00 98.06 222 ASN A O 1
ATOM 1793 N N . LEU A 1 223 ? 18.209 -1.718 10.109 1.00 97.69 223 LEU A N 1
ATOM 1794 C CA . LEU A 1 223 ? 17.463 -2.848 10.662 1.00 97.69 223 LEU A CA 1
ATOM 1795 C C . LEU A 1 223 ? 17.823 -4.157 9.950 1.00 97.69 223 LEU A C 1
ATOM 1797 O O . LEU A 1 223 ? 18.115 -5.153 10.611 1.00 97.69 223 LEU A O 1
ATOM 1801 N N . LEU A 1 224 ? 17.834 -4.140 8.615 1.00 97.56 224 LEU A N 1
ATOM 1802 C CA . LEU A 1 224 ? 18.064 -5.311 7.762 1.00 97.56 224 LEU A CA 1
ATOM 1803 C C . LEU A 1 224 ? 19.532 -5.759 7.730 1.00 97.56 224 LEU A C 1
ATOM 1805 O O . LEU A 1 224 ? 19.809 -6.939 7.533 1.00 97.56 224 LEU A O 1
ATOM 1809 N N . LYS A 1 225 ? 20.468 -4.827 7.941 1.00 97.38 225 LYS A N 1
ATOM 1810 C CA . LYS A 1 225 ? 21.925 -5.036 7.938 1.00 97.38 225 LYS A CA 1
ATOM 1811 C C . LYS A 1 225 ? 22.420 -5.824 6.712 1.00 97.38 225 LYS A C 1
ATOM 1813 O O . LYS A 1 225 ? 23.092 -6.848 6.886 1.00 97.38 225 LYS A O 1
ATOM 1818 N N . PRO A 1 226 ? 22.108 -5.383 5.476 1.00 95.88 226 PRO A N 1
ATOM 1819 C CA . PRO A 1 226 ? 22.656 -6.021 4.285 1.00 95.88 226 PRO A CA 1
ATOM 1820 C C . PRO A 1 226 ? 24.188 -5.924 4.294 1.00 95.88 226 PRO A C 1
ATOM 1822 O O . PRO A 1 226 ? 24.762 -4.942 4.760 1.00 95.88 226 PRO A O 1
ATOM 1825 N N . ILE A 1 227 ? 24.855 -6.953 3.765 1.00 96.25 227 ILE A N 1
ATOM 1826 C CA . ILE A 1 227 ? 26.328 -7.002 3.705 1.00 96.25 227 ILE A CA 1
ATOM 1827 C C . ILE A 1 227 ? 26.870 -5.868 2.824 1.00 96.25 227 ILE A C 1
ATOM 1829 O O . ILE A 1 227 ? 27.871 -5.242 3.162 1.00 96.25 227 ILE A O 1
ATOM 1833 N N . ASP A 1 228 ? 26.192 -5.605 1.707 1.00 97.31 228 ASP A N 1
ATOM 1834 C CA . ASP A 1 228 ? 26.484 -4.507 0.791 1.00 97.31 228 ASP A CA 1
ATOM 1835 C C . ASP A 1 228 ? 25.165 -3.844 0.378 1.00 97.31 228 ASP A C 1
ATOM 1837 O O . ASP A 1 228 ? 24.411 -4.387 -0.435 1.00 97.31 228 ASP A O 1
ATOM 1841 N N . CYS A 1 229 ? 24.883 -2.668 0.950 1.00 97.12 229 CYS A N 1
ATOM 1842 C CA . CYS A 1 229 ? 23.679 -1.898 0.644 1.00 97.12 229 CYS A CA 1
ATOM 1843 C C . CYS A 1 229 ? 23.548 -1.608 -0.857 1.00 97.12 229 CYS A C 1
ATOM 1845 O O . CYS A 1 229 ? 22.457 -1.697 -1.408 1.00 97.12 229 CYS A O 1
ATOM 1847 N N . LYS A 1 230 ? 24.646 -1.276 -1.549 1.00 96.94 230 LYS A N 1
ATOM 1848 C CA . LYS A 1 230 ? 24.578 -0.879 -2.964 1.00 96.94 230 LYS A CA 1
ATOM 1849 C C . LYS A 1 230 ? 24.211 -2.068 -3.839 1.00 96.94 230 LYS A C 1
ATOM 1851 O O . LYS A 1 230 ? 23.276 -1.971 -4.632 1.00 96.94 230 LYS A O 1
ATOM 1856 N N . ALA A 1 231 ? 24.904 -3.189 -3.644 1.00 97.62 231 ALA A N 1
ATOM 1857 C CA . ALA A 1 231 ? 24.631 -4.413 -4.388 1.00 97.62 231 ALA A CA 1
ATOM 1858 C C . ALA A 1 231 ? 23.210 -4.936 -4.120 1.00 97.62 231 ALA A C 1
ATOM 1860 O O . ALA A 1 231 ? 22.539 -5.393 -5.045 1.00 97.62 231 ALA A O 1
ATOM 1861 N N . GLU A 1 232 ? 22.724 -4.839 -2.878 1.00 97.50 232 GLU A N 1
ATOM 1862 C CA . GLU A 1 232 ? 21.369 -5.276 -2.531 1.00 97.50 232 GLU A CA 1
ATOM 1863 C C . GLU A 1 232 ? 20.296 -4.391 -3.182 1.00 97.50 232 GLU A C 1
ATOM 1865 O O . GLU A 1 232 ? 19.366 -4.921 -3.791 1.00 97.50 232 GLU A O 1
ATOM 1870 N N . ARG A 1 233 ? 20.445 -3.058 -3.150 1.00 98.25 233 ARG A N 1
ATOM 1871 C CA . ARG A 1 233 ? 19.521 -2.142 -3.842 1.00 98.25 233 ARG A CA 1
ATOM 1872 C C . ARG A 1 233 ? 19.476 -2.406 -5.349 1.00 98.25 233 ARG A C 1
ATOM 1874 O O . ARG A 1 233 ? 18.394 -2.495 -5.925 1.00 98.25 233 ARG A O 1
ATOM 1881 N N . GLU A 1 234 ? 20.634 -2.569 -5.993 1.00 98.25 234 GLU A N 1
ATOM 1882 C CA . GLU A 1 234 ? 20.714 -2.877 -7.429 1.00 98.25 234 GLU A CA 1
ATOM 1883 C C . GLU A 1 234 ? 20.050 -4.214 -7.763 1.00 98.25 234 GLU A C 1
ATOM 1885 O O . GLU A 1 234 ? 19.265 -4.311 -8.709 1.00 98.25 234 GLU A O 1
ATOM 1890 N N . LYS A 1 235 ? 20.324 -5.250 -6.964 1.00 97.75 235 LYS A N 1
ATOM 1891 C CA . LYS A 1 235 ? 19.708 -6.568 -7.120 1.00 97.75 235 LYS A CA 1
ATOM 1892 C C . LYS A 1 235 ? 18.189 -6.491 -6.998 1.00 97.75 235 LYS A C 1
ATOM 1894 O O . LYS A 1 235 ? 17.495 -7.068 -7.837 1.00 97.75 235 LYS A O 1
ATOM 1899 N N . GLN A 1 236 ? 17.671 -5.793 -5.989 1.00 97.56 236 GLN A N 1
ATOM 1900 C CA . GLN A 1 236 ? 16.230 -5.634 -5.787 1.00 97.56 236 GLN A CA 1
ATOM 1901 C C . GLN A 1 236 ? 15.575 -4.890 -6.948 1.00 97.56 236 GLN A C 1
ATOM 1903 O O . GLN A 1 236 ? 14.599 -5.393 -7.506 1.00 97.56 236 GLN A O 1
ATOM 1908 N N . LEU A 1 237 ? 16.149 -3.756 -7.368 1.00 98.25 237 LEU A N 1
ATOM 1909 C CA . LEU A 1 237 ? 15.646 -2.996 -8.510 1.00 98.25 237 LEU A CA 1
ATOM 1910 C C . LEU A 1 237 ? 15.582 -3.874 -9.767 1.00 98.25 237 LEU A C 1
ATOM 1912 O O . LEU A 1 237 ? 14.527 -3.988 -10.388 1.00 98.25 237 LEU A O 1
ATOM 1916 N N . ASN A 1 238 ? 16.685 -4.540 -10.115 1.00 98.06 238 ASN A N 1
ATOM 1917 C CA . ASN A 1 238 ? 16.760 -5.377 -11.313 1.00 98.06 238 ASN A CA 1
ATOM 1918 C C . ASN A 1 238 ? 15.768 -6.545 -11.266 1.00 98.06 238 ASN A C 1
ATOM 1920 O O . ASN A 1 238 ? 15.105 -6.841 -12.260 1.00 98.06 238 ASN A O 1
ATOM 1924 N N . THR A 1 239 ? 15.633 -7.186 -10.104 1.00 98.00 239 THR A N 1
ATOM 1925 C CA . THR A 1 239 ? 14.716 -8.316 -9.911 1.00 98.00 239 THR A CA 1
ATOM 1926 C C . THR A 1 239 ? 13.258 -7.880 -10.061 1.00 98.00 239 THR A C 1
ATOM 1928 O O . THR A 1 239 ? 12.489 -8.533 -10.766 1.00 98.00 239 THR A O 1
ATOM 1931 N N . LEU A 1 240 ? 12.873 -6.755 -9.454 1.00 97.94 240 LEU A N 1
ATOM 1932 C CA . LEU A 1 240 ? 11.505 -6.245 -9.530 1.00 97.94 240 LEU A CA 1
ATOM 1933 C C . LEU A 1 240 ? 11.161 -5.686 -10.915 1.00 97.94 240 LEU A C 1
ATOM 1935 O O . LEU A 1 240 ? 10.045 -5.895 -11.388 1.00 97.94 240 LEU A O 1
ATOM 1939 N N . LEU A 1 241 ? 12.107 -5.046 -11.608 1.00 95.81 241 LEU A N 1
ATOM 1940 C CA . LEU A 1 241 ? 11.916 -4.628 -13.002 1.00 95.81 241 LEU A CA 1
ATOM 1941 C C . LEU A 1 241 ? 11.728 -5.833 -13.937 1.00 95.81 241 LEU A C 1
ATOM 1943 O O . LEU A 1 241 ? 10.843 -5.812 -14.799 1.00 95.81 241 LEU A O 1
ATOM 1947 N N . ALA A 1 242 ? 12.503 -6.904 -13.742 1.00 95.50 242 ALA A N 1
ATOM 1948 C CA . ALA A 1 242 ? 12.307 -8.152 -14.474 1.00 95.50 242 ALA A CA 1
ATOM 1949 C C . ALA A 1 242 ? 10.921 -8.753 -14.182 1.00 95.50 242 ALA A C 1
ATOM 1951 O O . ALA A 1 242 ? 10.182 -9.075 -15.107 1.00 95.50 242 ALA A O 1
ATOM 1952 N N . ALA A 1 243 ? 10.505 -8.812 -12.915 1.00 95.62 243 ALA A N 1
ATOM 1953 C CA . ALA A 1 243 ? 9.182 -9.312 -12.537 1.00 95.62 243 ALA A CA 1
ATOM 1954 C C . ALA A 1 243 ? 8.017 -8.457 -13.078 1.00 95.62 243 ALA A C 1
ATOM 1956 O O . ALA A 1 243 ? 6.988 -8.991 -13.491 1.00 95.62 243 ALA A O 1
ATOM 1957 N N . ARG A 1 244 ? 8.166 -7.128 -13.129 1.00 91.31 244 ARG A N 1
ATOM 1958 C CA . ARG A 1 244 ? 7.166 -6.205 -13.701 1.00 91.31 244 ARG A CA 1
ATOM 1959 C C . ARG A 1 244 ? 6.900 -6.489 -15.184 1.00 91.31 244 ARG A C 1
ATOM 1961 O O . ARG A 1 244 ? 5.778 -6.313 -15.664 1.00 91.31 244 ARG A O 1
ATOM 1968 N N . THR A 1 245 ? 7.930 -6.936 -15.901 1.00 87.88 245 THR A N 1
ATOM 1969 C CA . THR A 1 245 ? 7.878 -7.236 -17.342 1.00 87.88 245 THR A CA 1
ATOM 1970 C C . THR A 1 245 ? 7.647 -8.715 -17.657 1.00 87.88 245 THR A C 1
ATOM 1972 O O . THR A 1 245 ? 7.260 -9.038 -18.781 1.00 87.88 245 THR A O 1
ATOM 1975 N N . ASP A 1 246 ? 7.795 -9.611 -16.678 1.00 89.12 246 ASP A N 1
ATOM 1976 C CA . ASP A 1 246 ? 7.531 -11.039 -16.841 1.00 89.12 246 ASP A CA 1
ATOM 1977 C C . ASP A 1 246 ? 6.031 -11.323 -16.979 1.00 89.12 246 ASP A C 1
ATOM 1979 O O . ASP A 1 246 ? 5.266 -11.358 -16.014 1.00 89.12 246 ASP A O 1
ATOM 1983 N N . VAL A 1 247 ? 5.616 -11.562 -18.219 1.00 86.56 247 VAL A N 1
ATOM 1984 C CA . VAL A 1 247 ? 4.250 -11.953 -18.571 1.00 86.56 247 VAL A CA 1
ATOM 1985 C C . VAL A 1 247 ? 4.123 -13.439 -18.916 1.00 86.56 247 VAL A C 1
ATOM 1987 O O . VAL A 1 247 ? 3.093 -13.864 -19.437 1.00 86.56 247 VAL A O 1
ATOM 1990 N N . SER A 1 248 ? 5.150 -14.251 -18.635 1.00 84.44 248 SER A N 1
ATOM 1991 C CA . SER A 1 248 ? 5.202 -15.670 -19.021 1.00 84.44 248 SER A CA 1
ATOM 1992 C C . SER A 1 248 ? 4.072 -16.516 -18.425 1.00 84.44 248 SER A C 1
ATOM 1994 O O . SER A 1 248 ? 3.700 -17.536 -19.000 1.00 84.44 248 SER A O 1
ATOM 1996 N N . GLN A 1 249 ? 3.515 -16.080 -17.293 1.00 83.75 249 GLN A N 1
ATOM 1997 C CA . GLN A 1 249 ? 2.435 -16.763 -16.576 1.00 83.75 249 GLN A CA 1
ATOM 1998 C C . GLN A 1 249 ? 1.038 -16.213 -16.903 1.00 83.75 249 GLN A C 1
ATOM 2000 O O . GLN A 1 249 ? 0.052 -16.685 -16.338 1.00 83.75 249 GLN A O 1
ATOM 2005 N N . LEU A 1 250 ? 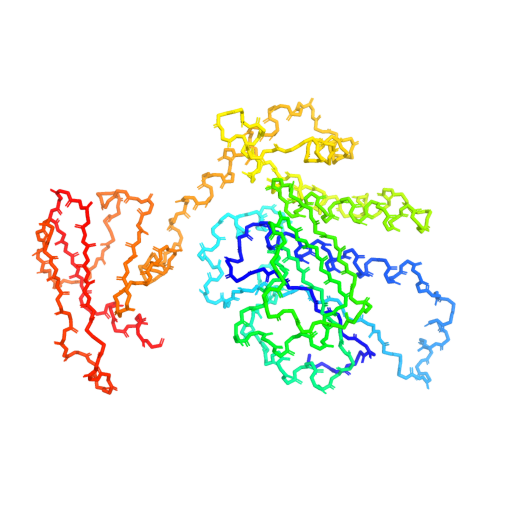0.928 -15.212 -17.785 1.00 84.50 250 LEU A N 1
ATOM 2006 C CA . LEU A 1 250 ? -0.356 -14.610 -18.140 1.00 84.50 250 LEU A CA 1
ATOM 2007 C C . LEU A 1 250 ? -1.015 -15.344 -19.306 1.00 84.50 250 LEU A C 1
ATOM 2009 O O . LEU A 1 250 ? -0.393 -15.639 -20.325 1.00 84.50 250 LEU A O 1
ATOM 2013 N N . SER A 1 251 ? -2.318 -15.587 -19.178 1.00 82.44 251 SER A N 1
ATOM 2014 C CA . SER A 1 251 ? -3.149 -16.023 -20.302 1.00 82.44 251 SER A CA 1
ATOM 2015 C C . SER A 1 251 ? -3.287 -14.922 -21.364 1.00 82.44 251 SER A C 1
ATOM 2017 O O . SER A 1 251 ? -3.072 -13.741 -21.092 1.00 82.44 251 SER A O 1
ATOM 2019 N N . ALA A 1 252 ? -3.726 -15.283 -22.575 1.00 78.62 252 ALA A N 1
ATOM 2020 C CA . ALA A 1 252 ? -3.981 -14.311 -23.643 1.00 78.62 252 ALA A CA 1
ATOM 2021 C C . ALA A 1 252 ? -4.997 -13.225 -23.232 1.00 78.62 252 ALA A C 1
ATOM 2023 O O . ALA A 1 252 ? -4.783 -12.044 -23.500 1.00 78.62 252 ALA A O 1
ATOM 2024 N N . ALA A 1 253 ? -6.067 -13.608 -22.527 1.00 79.19 253 ALA A N 1
ATOM 2025 C CA . ALA A 1 253 ? -7.057 -12.667 -22.002 1.00 79.19 253 ALA A CA 1
ATOM 2026 C C . ALA A 1 253 ? -6.450 -11.713 -20.958 1.00 79.19 253 ALA A C 1
ATOM 2028 O O . ALA A 1 253 ? -6.727 -10.517 -20.962 1.00 79.19 253 ALA A O 1
ATOM 2029 N N . GLN A 1 254 ? -5.570 -12.219 -20.094 1.00 83.75 254 GLN A N 1
ATOM 2030 C CA . GLN A 1 254 ? -4.862 -11.407 -19.105 1.00 83.75 254 GLN A CA 1
ATOM 2031 C C . GLN A 1 254 ? -3.856 -10.447 -19.751 1.00 83.75 254 GLN A C 1
ATOM 2033 O O . GLN A 1 254 ? -3.802 -9.278 -19.375 1.00 83.75 254 GLN A O 1
ATOM 2038 N N . LEU A 1 255 ? -3.119 -10.891 -20.771 1.00 82.62 255 LEU A N 1
ATOM 2039 C CA . LEU A 1 255 ? -2.222 -10.031 -21.548 1.00 82.62 255 LEU A CA 1
ATOM 2040 C C . LEU A 1 255 ? -2.963 -8.838 -22.167 1.00 82.62 255 LEU A C 1
ATOM 2042 O O . LEU A 1 255 ? -2.463 -7.719 -22.112 1.00 82.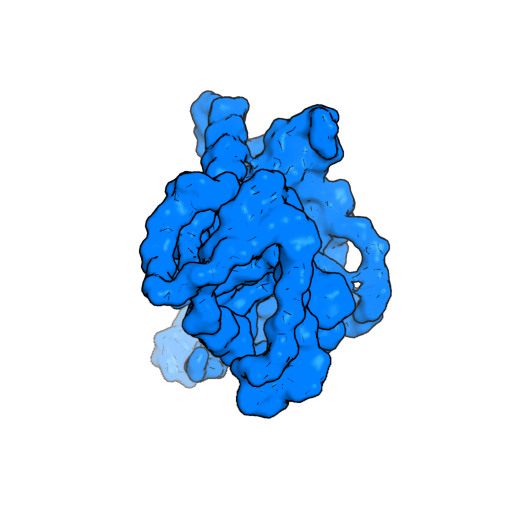62 255 LEU A O 1
ATOM 2046 N N . LEU A 1 256 ? -4.170 -9.060 -22.699 1.00 81.56 256 LEU A N 1
ATOM 2047 C CA . LEU A 1 256 ? -5.018 -7.997 -23.253 1.00 81.56 256 LEU A CA 1
ATOM 2048 C C . LEU A 1 256 ? -5.492 -6.984 -22.201 1.00 81.56 256 LEU A C 1
ATOM 2050 O O . LEU A 1 256 ? -5.828 -5.861 -22.563 1.00 81.56 256 LEU A O 1
ATOM 2054 N N . ARG A 1 257 ? -5.535 -7.363 -20.919 1.00 81.81 257 ARG A N 1
ATOM 2055 C CA . ARG A 1 257 ? -5.999 -6.497 -19.823 1.00 81.81 257 ARG A CA 1
ATOM 2056 C C . ARG A 1 257 ? -4.868 -5.817 -19.050 1.00 81.81 257 ARG A C 1
ATOM 2058 O O . ARG A 1 257 ? -5.124 -4.787 -18.439 1.00 81.81 257 ARG A O 1
ATOM 2065 N N . LYS A 1 258 ? -3.637 -6.354 -19.074 1.00 79.94 258 LYS A N 1
ATOM 2066 C CA . LYS A 1 258 ? -2.514 -5.874 -18.239 1.00 79.94 258 LYS A CA 1
ATOM 2067 C C . LYS A 1 258 ? -2.218 -4.379 -18.422 1.00 79.94 258 LYS A C 1
ATOM 2069 O O . LYS A 1 258 ? -2.025 -3.691 -17.427 1.00 79.94 258 LYS A O 1
ATOM 2074 N N . ASP A 1 259 ? -2.178 -3.898 -19.663 1.00 75.69 259 ASP A N 1
ATOM 2075 C CA . ASP A 1 259 ? -1.937 -2.485 -19.991 1.00 75.69 259 ASP A CA 1
ATOM 2076 C C . ASP A 1 259 ? -2.902 -2.029 -21.091 1.00 75.69 259 ASP A C 1
ATOM 2078 O O . ASP A 1 259 ? -2.522 -1.751 -22.232 1.00 75.69 259 ASP A O 1
ATOM 2082 N N . VAL A 1 260 ? -4.197 -2.047 -20.766 1.00 80.56 260 VAL A N 1
ATOM 2083 C CA . VAL A 1 260 ? -5.253 -1.574 -21.663 1.00 80.56 260 VAL A CA 1
ATOM 2084 C C . VAL A 1 260 ? -5.567 -0.108 -21.399 1.00 80.56 260 VAL A C 1
ATOM 2086 O O . VAL A 1 260 ? -5.900 0.294 -20.287 1.00 80.56 260 VAL A O 1
ATOM 2089 N N . LYS A 1 261 ? -5.506 0.705 -22.452 1.00 74.25 261 LYS A N 1
ATOM 2090 C CA . LYS A 1 261 ? -5.984 2.089 -22.432 1.00 74.25 261 LYS A CA 1
ATOM 2091 C C . LYS A 1 261 ? -7.359 2.159 -23.068 1.00 74.25 261 LYS A C 1
ATOM 2093 O O . LYS A 1 261 ? -7.597 1.539 -24.101 1.00 74.25 261 LYS A O 1
ATOM 2098 N N . ILE A 1 262 ? -8.252 2.939 -22.473 1.00 73.38 262 ILE A N 1
ATOM 2099 C CA . ILE A 1 262 ? -9.582 3.186 -23.028 1.00 73.38 262 ILE A CA 1
ATOM 2100 C C . ILE A 1 262 ? -9.574 4.567 -23.678 1.00 73.38 262 ILE A C 1
ATOM 2102 O O . ILE A 1 262 ? -9.355 5.573 -23.007 1.00 73.38 262 ILE A O 1
ATOM 2106 N N . VAL A 1 263 ? -9.795 4.620 -24.992 1.00 70.31 263 VAL A N 1
ATOM 2107 C CA . VAL A 1 263 ? -9.892 5.869 -25.758 1.00 70.31 263 VAL A CA 1
ATOM 2108 C C . VAL A 1 263 ? -11.286 5.948 -26.368 1.00 70.31 263 VAL A C 1
ATOM 2110 O O . VAL A 1 263 ? -11.591 5.284 -27.360 1.00 70.31 263 VAL A O 1
ATOM 2113 N N . GLY A 1 264 ? -12.167 6.730 -25.740 1.00 74.75 264 GLY A N 1
ATOM 2114 C CA . GLY A 1 264 ? -13.592 6.731 -26.073 1.00 74.75 264 GLY A CA 1
ATOM 2115 C C . GLY A 1 264 ? -14.203 5.351 -25.824 1.00 74.75 264 GLY A C 1
ATOM 2116 O O . GLY A 1 264 ? -14.206 4.875 -24.696 1.00 74.75 264 GLY A O 1
ATOM 2117 N N . ASN A 1 265 ? -14.668 4.692 -26.888 1.00 72.69 265 ASN A N 1
ATOM 2118 C CA . ASN A 1 265 ? -15.240 3.339 -26.829 1.00 72.69 265 ASN A CA 1
ATOM 2119 C C . ASN A 1 265 ? -14.252 2.245 -27.282 1.00 72.69 265 ASN A C 1
ATOM 2121 O O . ASN A 1 265 ? -14.663 1.120 -27.560 1.00 72.69 265 ASN A O 1
ATOM 2125 N N . VAL A 1 266 ? -12.964 2.576 -27.416 1.00 66.38 266 VAL A N 1
ATOM 2126 C CA . VAL A 1 266 ? -11.937 1.676 -27.955 1.00 66.38 266 VAL A CA 1
ATOM 2127 C C . VAL A 1 266 ? -10.986 1.217 -26.854 1.00 66.38 266 VAL A C 1
ATOM 2129 O O . VAL A 1 266 ? -10.439 2.039 -26.123 1.00 66.38 266 VAL A O 1
ATOM 2132 N N . LEU A 1 267 ? -10.757 -0.096 -26.784 1.00 71.31 267 LEU A N 1
ATOM 2133 C CA . LEU A 1 267 ? -9.734 -0.717 -25.944 1.00 71.31 267 LEU A CA 1
ATOM 2134 C C . LEU A 1 267 ? -8.418 -0.834 -26.724 1.00 71.31 267 LEU A C 1
ATOM 2136 O O . LEU A 1 267 ? -8.379 -1.449 -27.790 1.00 71.31 267 LEU A O 1
ATOM 2140 N N . VAL A 1 268 ? -7.344 -0.266 -26.183 1.00 77.06 268 VAL A N 1
ATOM 2141 C CA . VAL A 1 268 ? -6.001 -0.251 -26.776 1.00 77.06 268 VAL A CA 1
ATOM 2142 C C . VAL A 1 268 ? -5.033 -0.974 -25.833 1.00 77.06 268 VAL A C 1
ATOM 2144 O O . VAL A 1 268 ? -4.474 -0.337 -24.937 1.00 77.06 268 VAL A O 1
ATOM 2147 N N . PRO A 1 269 ? -4.858 -2.300 -25.980 1.00 74.50 269 PRO A N 1
ATOM 2148 C CA . PRO A 1 269 ? -3.899 -3.062 -25.188 1.00 74.50 269 PRO A CA 1
ATOM 2149 C C . PRO A 1 269 ? -2.461 -2.806 -25.653 1.00 74.50 269 PRO A C 1
ATOM 2151 O O . PRO A 1 269 ? -2.177 -2.799 -26.853 1.00 74.50 269 PRO A O 1
ATOM 2154 N N . SER A 1 270 ? -1.552 -2.643 -24.696 1.00 70.00 270 SER A N 1
ATOM 2155 C CA . SER A 1 270 ? -0.107 -2.572 -24.911 1.00 70.00 270 SER A CA 1
ATOM 2156 C C . SER A 1 270 ? 0.549 -3.849 -24.388 1.00 70.00 270 SER A C 1
ATOM 2158 O O . SER A 1 270 ? 0.211 -4.339 -23.311 1.00 70.00 270 SER A O 1
ATOM 2160 N N . PHE A 1 271 ? 1.491 -4.405 -25.150 1.00 70.19 271 PHE A N 1
ATOM 2161 C CA . PHE A 1 271 ? 2.194 -5.632 -24.777 1.00 70.19 271 PHE A CA 1
ATOM 2162 C C . PHE A 1 271 ? 3.665 -5.324 -24.488 1.00 70.19 271 PHE A C 1
ATOM 2164 O O . PHE A 1 271 ? 4.326 -4.735 -25.344 1.00 70.19 271 PHE A O 1
ATOM 2171 N N . PRO A 1 272 ? 4.217 -5.759 -23.341 1.00 62.16 272 PRO A N 1
ATOM 2172 C CA . PRO A 1 272 ? 5.626 -5.550 -23.006 1.00 62.16 272 PRO A CA 1
ATOM 2173 C C . PRO A 1 272 ? 6.563 -6.552 -23.713 1.00 62.16 272 PRO A C 1
ATOM 2175 O O . PRO A 1 272 ? 7.667 -6.796 -23.239 1.00 62.16 272 PRO A O 1
ATOM 2178 N N . ILE A 1 273 ? 6.125 -7.166 -24.819 1.00 63.38 273 ILE A N 1
ATOM 2179 C CA . ILE A 1 273 ? 6.837 -8.244 -25.518 1.00 63.38 273 ILE A CA 1
ATOM 2180 C C . ILE A 1 273 ? 6.820 -8.045 -27.035 1.00 63.38 273 ILE A C 1
ATOM 2182 O O . ILE A 1 273 ? 5.847 -7.546 -27.607 1.00 63.38 273 ILE A O 1
ATOM 2186 N N . LEU A 1 274 ? 7.885 -8.501 -27.697 1.00 54.25 274 LEU A N 1
ATOM 2187 C CA . LEU A 1 274 ? 7.911 -8.666 -29.148 1.00 54.25 274 LEU A CA 1
ATOM 2188 C C . LEU A 1 274 ? 7.118 -9.928 -29.515 1.00 54.25 274 LEU A C 1
ATOM 2190 O O . LEU A 1 274 ? 7.349 -11.006 -28.971 1.00 54.25 274 LEU A O 1
ATOM 2194 N N . VAL A 1 275 ? 6.179 -9.814 -30.458 1.00 52.00 275 VAL A N 1
ATOM 2195 C CA . VAL A 1 275 ? 5.235 -10.902 -30.803 1.00 52.00 275 VAL A CA 1
ATOM 2196 C C . VAL A 1 275 ? 5.925 -12.165 -31.344 1.00 52.00 275 VAL A C 1
ATOM 2198 O O . VAL A 1 275 ? 5.351 -13.250 -31.305 1.00 52.00 275 VAL A O 1
ATOM 2201 N N . GLU A 1 276 ? 7.171 -12.062 -31.804 1.00 44.34 276 GLU A N 1
ATOM 2202 C CA . GLU A 1 276 ? 7.919 -13.188 -32.369 1.00 44.34 276 GLU A CA 1
ATOM 2203 C C . GLU A 1 276 ? 8.315 -14.255 -31.325 1.00 44.34 276 GLU A C 1
ATOM 2205 O O . GLU A 1 276 ? 8.435 -15.433 -31.670 1.00 44.34 276 GLU A O 1
ATOM 2210 N N . GLU A 1 277 ? 8.437 -13.887 -30.043 1.00 43.91 277 GLU A N 1
ATOM 2211 C CA . GLU A 1 277 ? 8.927 -14.780 -28.978 1.00 43.91 277 GLU A CA 1
ATOM 2212 C C . GLU A 1 277 ? 7.854 -15.710 -28.391 1.00 43.91 277 GLU A C 1
ATOM 2214 O O . GLU A 1 277 ? 8.181 -16.763 -27.840 1.00 43.91 277 GLU A O 1
ATOM 2219 N N . GLN A 1 278 ? 6.565 -15.408 -28.576 1.00 41.34 278 GLN A N 1
ATOM 2220 C CA . GLN A 1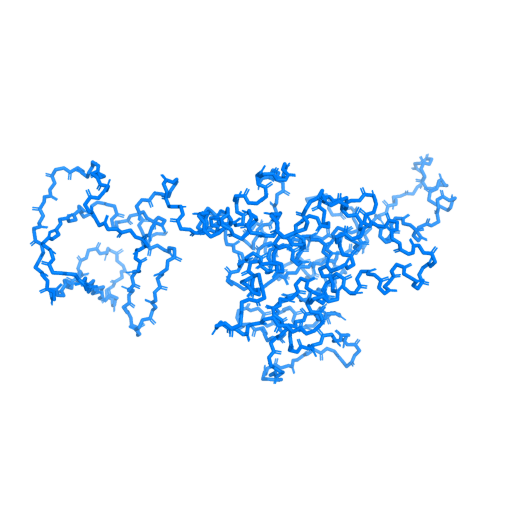 278 ? 5.486 -16.307 -28.175 1.00 41.34 278 GLN A CA 1
ATOM 2221 C C . GLN A 1 278 ? 4.765 -16.898 -29.386 1.00 41.34 278 GLN A C 1
ATOM 2223 O O . GLN A 1 278 ? 3.771 -16.375 -29.887 1.00 41.34 278 GLN A O 1
ATOM 2228 N N . ARG A 1 279 ? 5.181 -18.104 -29.792 1.00 35.50 279 ARG A N 1
ATOM 2229 C CA . ARG A 1 279 ? 4.310 -19.016 -30.551 1.00 35.50 279 ARG A CA 1
ATOM 2230 C C . ARG A 1 279 ? 3.208 -19.559 -29.634 1.00 35.50 279 ARG A C 1
ATOM 2232 O O . ARG A 1 279 ? 3.165 -20.756 -29.349 1.00 35.50 279 ARG A O 1
ATOM 2239 N N . VAL A 1 280 ? 2.306 -18.691 -29.176 1.00 36.66 280 VAL A N 1
ATOM 2240 C CA . VAL A 1 280 ? 1.048 -19.116 -28.558 1.00 36.66 280 VAL A CA 1
ATOM 2241 C C . VAL A 1 280 ? 0.323 -19.971 -29.599 1.00 36.66 280 VAL A C 1
ATOM 2243 O O . VAL A 1 280 ? 0.060 -19.535 -30.724 1.00 36.66 280 VAL A O 1
ATOM 2246 N N . LYS A 1 281 ? 0.079 -21.244 -29.280 1.00 28.73 281 LYS A N 1
ATOM 2247 C CA . LYS A 1 281 ? -0.626 -22.175 -30.170 1.00 28.73 281 LYS A CA 1
ATOM 2248 C C . LYS A 1 281 ? -2.106 -21.791 -30.226 1.00 28.73 281 LYS A C 1
ATOM 2250 O O . LYS A 1 281 ? -2.932 -22.402 -29.561 1.00 28.73 281 LYS A O 1
ATOM 2255 N N . PHE A 1 282 ? -2.439 -20.802 -31.047 1.00 31.39 282 PHE A N 1
ATOM 2256 C CA . PHE A 1 282 ? -3.824 -20.442 -31.333 1.00 31.39 282 PHE A CA 1
ATOM 2257 C C . PHE A 1 282 ? -4.493 -21.498 -32.243 1.00 31.39 282 PHE A C 1
ATOM 2259 O O . PHE A 1 282 ? -3.882 -21.935 -33.233 1.00 31.39 282 PHE A O 1
ATOM 2266 N N . PRO A 1 283 ? -5.738 -21.930 -31.955 1.00 29.84 283 PRO A N 1
ATOM 2267 C CA . PRO A 1 283 ? -6.470 -22.872 -32.796 1.00 29.84 283 PRO A CA 1
ATOM 2268 C C . PRO A 1 283 ? -6.766 -22.316 -34.205 1.00 29.84 283 PRO A C 1
ATOM 2270 O O . PRO A 1 283 ? -6.858 -21.116 -34.449 1.00 29.84 283 PRO A O 1
ATOM 2273 N N . LYS A 1 284 ? -6.871 -23.233 -35.175 1.00 28.31 284 LYS A N 1
ATOM 2274 C CA . LYS A 1 284 ? -6.663 -23.056 -36.628 1.00 28.31 284 LYS A CA 1
ATOM 2275 C C . LYS A 1 284 ? -7.739 -22.262 -37.408 1.00 28.31 284 LYS A C 1
ATOM 2277 O O . LYS A 1 284 ? -8.267 -22.773 -38.395 1.00 28.31 284 LYS A O 1
ATOM 2282 N N . LYS A 1 285 ? -8.003 -20.993 -37.088 1.00 32.88 285 LYS A N 1
ATOM 2283 C CA . LYS A 1 285 ? -8.561 -20.045 -38.078 1.00 32.88 285 LYS A CA 1
ATOM 2284 C C . LYS A 1 285 ? -7.761 -18.752 -38.055 1.00 32.88 285 LYS A C 1
ATOM 2286 O O . LYS A 1 285 ? -7.801 -18.002 -37.092 1.00 32.88 285 LYS A O 1
ATOM 2291 N N . ARG A 1 286 ? -6.975 -18.555 -39.115 1.00 35.88 286 ARG A N 1
ATOM 2292 C CA . ARG A 1 286 ? -5.960 -17.509 -39.232 1.00 35.88 286 ARG A CA 1
ATOM 2293 C C . ARG A 1 286 ? -6.459 -16.406 -40.168 1.00 35.88 286 ARG A C 1
ATOM 2295 O O . ARG A 1 286 ? -6.733 -16.704 -41.327 1.00 35.88 286 ARG A O 1
ATOM 2302 N N . ARG A 1 287 ? -6.527 -15.154 -39.708 1.00 37.47 287 ARG A N 1
ATOM 2303 C CA . ARG A 1 287 ? -6.630 -13.970 -40.580 1.00 37.47 287 ARG A CA 1
ATOM 2304 C C . ARG A 1 287 ? -5.389 -13.112 -40.389 1.00 37.47 287 ARG A C 1
ATOM 2306 O O . ARG A 1 287 ? -5.083 -12.775 -39.256 1.00 37.47 287 ARG A O 1
ATOM 2313 N N . ILE A 1 288 ? -4.700 -12.794 -41.482 1.00 37.50 288 ILE A N 1
ATOM 2314 C CA . ILE A 1 288 ? -3.507 -11.943 -41.471 1.00 37.50 288 ILE A CA 1
ATOM 2315 C C . ILE A 1 288 ? -3.942 -10.468 -41.433 1.00 37.50 288 ILE A C 1
ATOM 2317 O O . ILE A 1 288 ? -4.747 -10.078 -42.277 1.00 37.50 288 ILE A O 1
ATOM 2321 N N . LEU A 1 289 ? -3.433 -9.674 -40.488 1.00 37.66 289 LEU A N 1
ATOM 2322 C CA . LEU A 1 289 ? -3.669 -8.230 -40.360 1.00 37.66 289 LEU A CA 1
ATOM 2323 C C . LEU A 1 289 ? -2.410 -7.451 -40.696 1.00 37.66 289 LEU A C 1
ATOM 2325 O O . LEU A 1 289 ? -1.324 -7.830 -40.261 1.00 37.66 289 LEU A O 1
ATOM 2329 N N . ARG A 1 290 ? -2.562 -6.369 -41.452 1.00 31.31 290 ARG A N 1
ATOM 2330 C CA . ARG A 1 290 ? -1.473 -5.503 -41.897 1.00 31.31 290 ARG A CA 1
ATOM 2331 C C . ARG A 1 290 ? -1.181 -4.394 -40.875 1.00 31.31 290 ARG A C 1
ATOM 2333 O O . ARG A 1 290 ? -2.073 -3.999 -40.124 1.00 31.31 290 ARG A O 1
ATOM 2340 N N . PRO A 1 291 ? 0.045 -3.843 -40.867 1.00 33.97 291 PRO A N 1
ATOM 2341 C CA . PRO A 1 291 ? 0.377 -2.652 -40.086 1.00 33.97 291 PRO A CA 1
ATOM 2342 C C . PRO A 1 291 ? -0.590 -1.494 -40.377 1.00 33.97 291 PRO A C 1
ATOM 2344 O O . PRO A 1 291 ? -0.816 -1.159 -41.540 1.00 33.97 291 PRO A O 1
ATOM 2347 N N . GLY A 1 292 ? -1.168 -0.898 -39.330 1.00 32.31 292 GLY A N 1
ATOM 2348 C CA . GLY A 1 292 ? -2.148 0.194 -39.445 1.00 32.31 292 GLY A CA 1
ATOM 2349 C C . GLY A 1 292 ? -3.573 -0.233 -39.825 1.00 32.31 292 GLY A C 1
ATOM 2350 O O . GLY A 1 292 ? -4.438 0.624 -40.005 1.00 32.31 292 GLY A O 1
ATOM 2351 N N . GLU A 1 293 ? -3.848 -1.534 -39.949 1.00 34.81 293 GLU A N 1
ATOM 2352 C CA . GLU A 1 293 ? -5.186 -2.037 -40.259 1.00 34.81 293 GLU A CA 1
ATOM 2353 C C . GLU A 1 293 ? -6.063 -2.023 -38.995 1.00 34.81 293 GLU A C 1
ATOM 2355 O O . GLU A 1 293 ? -5.808 -2.742 -38.030 1.00 34.81 293 GLU A O 1
ATOM 2360 N N . VAL A 1 294 ? -7.108 -1.190 -39.002 1.00 37.19 294 VAL A N 1
ATOM 2361 C CA . VAL A 1 294 ? -8.117 -1.138 -37.937 1.00 37.19 294 VAL A CA 1
ATOM 2362 C C . VAL A 1 294 ? -9.210 -2.153 -38.255 1.00 37.19 294 VAL A C 1
ATOM 2364 O O . VAL A 1 294 ? -9.935 -2.002 -39.240 1.00 37.19 294 VAL A O 1
ATOM 2367 N N . ILE A 1 295 ? -9.362 -3.186 -37.426 1.00 38.59 295 ILE A N 1
ATOM 2368 C CA . ILE A 1 295 ? -10.505 -4.100 -37.543 1.00 38.59 295 ILE A CA 1
ATOM 2369 C C . ILE A 1 295 ? -11.633 -3.586 -36.664 1.00 38.59 295 ILE A C 1
ATOM 2371 O O . ILE A 1 295 ? -11.478 -3.551 -35.448 1.00 38.59 295 ILE A O 1
ATOM 2375 N N . SER A 1 296 ? -12.782 -3.286 -37.265 1.00 34.53 296 SER A N 1
ATOM 2376 C CA . SER A 1 296 ? -14.032 -3.137 -36.525 1.00 34.53 296 SER A CA 1
ATOM 2377 C C . SER A 1 296 ? -14.656 -4.517 -36.292 1.00 34.53 296 SER A C 1
ATOM 2379 O O . SER A 1 296 ? -15.045 -5.189 -37.249 1.00 34.53 296 SER A O 1
ATOM 2381 N N . LEU A 1 297 ? -14.763 -4.960 -35.037 1.00 40.25 297 LEU A N 1
ATOM 2382 C CA . LEU A 1 297 ? -15.562 -6.139 -34.665 1.00 40.25 297 LEU A CA 1
ATOM 2383 C C . LEU A 1 297 ? -17.023 -5.720 -34.438 1.00 40.25 297 LEU A C 1
ATOM 2385 O O . LEU A 1 297 ? -17.578 -5.883 -33.355 1.00 40.25 297 LEU A O 1
ATOM 2389 N N . ALA A 1 298 ? -17.658 -5.136 -35.453 1.00 30.48 298 ALA A N 1
ATOM 2390 C CA . ALA A 1 298 ? -19.095 -4.904 -35.417 1.00 30.48 298 ALA A CA 1
ATOM 2391 C C . ALA A 1 298 ? -19.826 -6.219 -35.750 1.00 30.48 298 ALA A C 1
ATOM 2393 O O . ALA A 1 298 ? -19.706 -6.726 -36.864 1.00 30.48 298 ALA A O 1
ATOM 2394 N N . GLY A 1 299 ? -20.586 -6.766 -34.791 1.00 33.97 299 GLY A N 1
ATOM 2395 C CA . GLY A 1 299 ? -21.626 -7.767 -35.080 1.00 33.97 299 GLY A CA 1
ATOM 2396 C C . GLY A 1 299 ? -21.548 -9.140 -34.400 1.00 33.97 299 GLY A C 1
ATOM 2397 O O . GLY A 1 299 ? -22.261 -10.036 -34.838 1.00 33.97 299 GLY A O 1
ATOM 2398 N N . PHE A 1 300 ? -20.750 -9.347 -33.347 1.00 34.28 300 PHE A N 1
ATOM 2399 C CA . PHE A 1 300 ? -20.559 -10.693 -32.768 1.00 34.28 300 PHE A CA 1
ATOM 2400 C C . PHE A 1 300 ? -20.946 -10.852 -31.284 1.00 34.28 300 PHE A C 1
ATOM 2402 O O . PHE A 1 300 ? -20.484 -11.779 -30.627 1.00 34.28 300 PHE A O 1
ATOM 2409 N N . LEU A 1 301 ? -21.861 -10.023 -30.767 1.00 31.30 301 LEU A N 1
ATOM 2410 C CA . LEU A 1 301 ? -22.476 -10.195 -29.441 1.00 31.30 301 LEU A CA 1
ATOM 2411 C C . LEU A 1 301 ? -24.009 -10.237 -29.570 1.00 31.30 301 LEU A C 1
ATOM 2413 O O . LEU A 1 301 ? -24.590 -9.238 -30.003 1.00 31.30 301 LEU A O 1
ATOM 2417 N N . PRO A 1 302 ? -24.701 -11.321 -29.167 1.00 31.64 302 PRO A N 1
ATOM 2418 C CA . PRO A 1 302 ? -26.130 -11.238 -28.916 1.00 31.64 302 PRO A CA 1
ATOM 2419 C C . PRO A 1 302 ? -26.303 -10.416 -27.629 1.00 31.64 302 PRO A C 1
ATOM 2421 O O . PRO A 1 302 ? -26.034 -10.921 -26.543 1.00 31.64 302 PRO A O 1
ATOM 2424 N N . ASN A 1 303 ? -26.692 -9.143 -27.787 1.00 33.59 303 ASN A N 1
ATOM 2425 C CA . ASN A 1 303 ? -27.083 -8.143 -26.767 1.00 33.59 303 ASN A CA 1
ATOM 2426 C C . ASN A 1 303 ? -26.152 -6.935 -26.527 1.00 33.59 303 ASN A C 1
ATOM 2428 O O . ASN A 1 303 ? -26.500 -6.087 -25.712 1.00 33.59 303 ASN A O 1
ATOM 2432 N N . CYS A 1 304 ? -25.065 -6.755 -27.284 1.00 31.95 304 CYS A N 1
ATOM 2433 C CA . CYS A 1 304 ? -24.291 -5.500 -27.268 1.00 31.95 304 CYS A CA 1
ATOM 2434 C C . CYS A 1 304 ? -24.249 -4.876 -28.668 1.00 31.95 304 CYS A C 1
ATOM 2436 O O . CYS A 1 304 ? -23.238 -4.925 -29.362 1.00 31.95 304 CYS A O 1
ATOM 2438 N N . CYS A 1 305 ? -25.363 -4.288 -29.105 1.00 27.03 305 CYS A N 1
ATOM 2439 C CA . CYS A 1 305 ? -25.481 -3.655 -30.424 1.00 27.03 305 CYS A CA 1
ATOM 2440 C C . CYS A 1 305 ? -24.868 -2.238 -30.527 1.00 27.03 305 CYS A C 1
ATOM 2442 O O . CYS A 1 305 ? -25.200 -1.524 -31.468 1.00 27.03 305 CYS A O 1
ATOM 2444 N N . SER A 1 306 ? -23.984 -1.800 -29.620 1.00 28.02 306 SER A N 1
ATOM 2445 C CA . SER A 1 306 ? -23.449 -0.421 -29.667 1.00 28.02 306 SER A CA 1
ATOM 2446 C C . SER A 1 306 ? -21.955 -0.232 -29.375 1.00 28.02 306 SER A C 1
ATOM 2448 O O . SER A 1 306 ? -21.462 0.883 -29.535 1.00 28.02 306 SER A O 1
ATOM 2450 N N . LEU A 1 307 ? -21.201 -1.273 -29.006 1.00 30.11 307 LEU A N 1
ATOM 2451 C CA . LEU A 1 307 ? -19.754 -1.165 -28.772 1.00 30.11 307 LEU A CA 1
ATOM 2452 C C . LEU A 1 307 ? -18.984 -1.751 -29.959 1.00 30.11 307 LEU A C 1
ATOM 2454 O O . LEU A 1 307 ? -18.825 -2.961 -30.090 1.00 30.11 307 LEU A O 1
ATOM 2458 N N . GLY A 1 308 ? -18.539 -0.873 -30.859 1.00 28.50 308 GLY A N 1
ATOM 2459 C CA . GLY A 1 308 ? -17.592 -1.229 -31.912 1.00 28.50 308 GLY A CA 1
ATOM 2460 C C . GLY A 1 308 ? -16.181 -1.310 -31.336 1.00 28.50 308 GLY A C 1
ATOM 2461 O O . GLY A 1 308 ? -15.639 -0.298 -30.905 1.00 28.50 308 GLY A O 1
ATOM 2462 N N . PHE A 1 309 ? -15.578 -2.497 -31.340 1.00 33.38 309 PHE A N 1
ATOM 2463 C CA . PHE A 1 309 ? -14.172 -2.668 -30.969 1.00 33.38 309 PHE A CA 1
ATOM 2464 C C . PHE A 1 309 ? -13.283 -2.392 -32.181 1.00 33.38 309 PHE A C 1
ATOM 2466 O O . PHE A 1 309 ? -13.547 -2.931 -33.256 1.00 33.38 309 PHE A O 1
ATOM 2473 N N . SER A 1 310 ? -12.229 -1.598 -31.989 1.00 32.44 310 SER A N 1
ATOM 2474 C CA . SER A 1 310 ? -11.207 -1.296 -32.994 1.00 32.44 310 SER A CA 1
ATOM 2475 C C . SER A 1 310 ? -9.826 -1.620 -32.434 1.00 32.44 310 SER A C 1
ATOM 2477 O O . SER A 1 310 ? -9.364 -0.958 -31.515 1.00 32.44 310 SER A O 1
ATOM 2479 N N . ILE A 1 311 ? -9.155 -2.637 -32.970 1.00 37.16 311 ILE A N 1
ATOM 2480 C CA . ILE A 1 311 ? -7.782 -2.983 -32.567 1.00 37.16 311 ILE A CA 1
ATOM 2481 C C . ILE A 1 311 ? -6.826 -2.205 -33.476 1.00 37.16 311 ILE A C 1
ATOM 2483 O O . ILE A 1 311 ? -6.905 -2.352 -34.694 1.00 37.16 311 ILE A O 1
ATOM 2487 N N . SER A 1 312 ? -5.938 -1.389 -32.905 1.00 33.94 312 SER A N 1
ATOM 2488 C CA . SER A 1 312 ? -4.844 -0.735 -33.636 1.00 33.94 312 SER A CA 1
ATOM 2489 C C . SER A 1 312 ? -3.515 -1.330 -33.181 1.00 33.94 312 SER A C 1
ATOM 2491 O O . SER A 1 312 ? -3.155 -1.233 -32.010 1.00 33.94 312 SER A O 1
ATOM 2493 N N . LEU A 1 313 ? -2.805 -1.986 -34.100 1.00 36.03 313 LEU A N 1
ATOM 2494 C CA . LEU A 1 313 ? -1.510 -2.614 -33.842 1.00 36.03 313 LEU A CA 1
ATOM 2495 C C . LEU A 1 313 ? -0.404 -1.723 -34.404 1.00 36.03 313 LEU A C 1
ATOM 2497 O O . LEU A 1 313 ? -0.287 -1.548 -35.617 1.00 36.03 313 LEU A O 1
ATOM 2501 N N . ASN A 1 314 ? 0.422 -1.174 -33.518 1.00 32.25 314 ASN A N 1
ATOM 2502 C CA . ASN A 1 314 ? 1.471 -0.222 -33.872 1.00 32.25 314 ASN A CA 1
ATOM 2503 C C . ASN A 1 314 ? 2.825 -0.930 -34.070 1.00 32.25 314 ASN A C 1
ATOM 2505 O O . ASN A 1 314 ? 3.803 -0.642 -33.387 1.00 32.25 314 ASN A O 1
ATOM 2509 N N . SER A 1 315 ? 2.881 -1.911 -34.979 1.00 35.94 315 SER A N 1
ATOM 2510 C CA . SER A 1 315 ? 4.150 -2.537 -35.377 1.00 35.94 315 SER A CA 1
ATOM 2511 C C . SER A 1 315 ? 4.177 -2.867 -36.873 1.00 35.94 315 SER A C 1
ATOM 2513 O O . SER A 1 315 ? 3.144 -3.179 -37.462 1.00 35.94 315 SER A O 1
ATOM 2515 N N . HIS A 1 316 ? 5.364 -2.826 -37.484 1.00 29.92 316 HIS A N 1
ATOM 2516 C CA . HIS A 1 316 ? 5.608 -3.068 -38.915 1.00 29.92 316 HIS A CA 1
ATOM 2517 C C . HIS A 1 316 ? 5.488 -4.543 -39.360 1.00 29.92 316 HIS A C 1
ATOM 2519 O O . HIS A 1 316 ? 5.981 -4.905 -40.427 1.00 29.92 316 HIS A O 1
ATOM 2525 N N . VAL A 1 317 ? 4.827 -5.406 -38.584 1.00 29.84 317 VAL A N 1
ATOM 2526 C CA . VAL A 1 317 ? 4.754 -6.853 -38.842 1.00 29.84 317 VAL A CA 1
ATOM 2527 C C . VAL A 1 317 ? 3.299 -7.307 -38.975 1.00 29.84 317 VAL A C 1
ATOM 2529 O O . VAL A 1 317 ? 2.419 -6.818 -38.277 1.00 29.84 317 VAL A O 1
ATOM 2532 N N . ASN A 1 318 ? 3.035 -8.229 -39.906 1.00 29.12 318 ASN A N 1
ATOM 2533 C CA . ASN A 1 318 ? 1.702 -8.785 -40.151 1.00 29.12 318 ASN A CA 1
ATOM 2534 C C . ASN A 1 318 ? 1.270 -9.750 -39.018 1.00 29.12 318 ASN A C 1
ATOM 2536 O O . ASN A 1 318 ? 2.040 -10.634 -38.647 1.00 29.12 318 ASN A O 1
ATOM 2540 N N . PHE A 1 319 ? 0.031 -9.651 -38.520 1.00 40.16 319 PHE A N 1
ATOM 2541 C CA . PHE A 1 319 ? -0.471 -10.402 -37.347 1.00 40.16 319 PHE A CA 1
ATOM 2542 C C . PHE A 1 319 ? -1.514 -11.468 -37.684 1.00 40.16 319 PHE A C 1
ATOM 2544 O O . PHE A 1 319 ? -2.169 -11.358 -38.706 1.00 40.16 319 PHE A O 1
ATOM 2551 N N . ILE A 1 320 ? -1.744 -12.456 -36.806 1.00 31.73 320 ILE A N 1
ATOM 2552 C CA . ILE A 1 320 ? -2.844 -13.433 -36.918 1.00 31.73 320 ILE A CA 1
ATOM 2553 C C . ILE A 1 320 ? -3.531 -13.632 -35.556 1.00 31.73 320 ILE A C 1
ATOM 2555 O O . ILE A 1 320 ? -2.889 -14.132 -34.640 1.00 31.73 320 ILE A O 1
ATOM 2559 N N . PHE A 1 321 ? -4.832 -13.326 -35.438 1.00 34.66 321 PHE A N 1
ATOM 2560 C CA . PHE A 1 321 ? -5.654 -13.603 -34.238 1.00 34.66 321 PHE A CA 1
ATOM 2561 C C . PHE A 1 321 ? -6.704 -14.703 -34.489 1.00 34.66 321 PHE A C 1
ATOM 2563 O O . PHE A 1 321 ? -7.220 -14.826 -35.603 1.00 34.66 321 PHE A O 1
ATOM 2570 N N . ALA A 1 322 ? -7.047 -15.473 -33.446 1.00 32.78 322 ALA A N 1
ATOM 2571 C CA . ALA A 1 322 ? -8.177 -16.407 -33.424 1.00 32.78 322 ALA A CA 1
ATOM 2572 C C . ALA A 1 322 ? -9.385 -15.777 -32.695 1.00 32.78 322 ALA A C 1
ATOM 2574 O O . ALA A 1 322 ? -9.255 -15.261 -31.593 1.00 32.78 322 ALA A O 1
ATOM 2575 N N . MET A 1 323 ? -10.569 -15.822 -33.316 1.00 33.62 323 MET A N 1
ATOM 2576 C CA . MET A 1 323 ? -11.802 -15.160 -32.841 1.00 33.62 323 MET A CA 1
ATOM 2577 C C . MET A 1 323 ? -12.450 -15.780 -31.589 1.00 33.62 323 MET A C 1
ATOM 2579 O O . MET A 1 323 ? -13.323 -15.150 -31.002 1.00 33.62 323 MET A O 1
ATOM 2583 N N . GLN A 1 324 ? -12.090 -17.006 -31.200 1.00 30.42 324 GLN A N 1
ATOM 2584 C CA . GLN A 1 324 ? -12.788 -17.721 -30.123 1.00 30.42 324 GLN A CA 1
ATOM 2585 C C . GLN A 1 324 ? -12.419 -17.176 -28.731 1.00 30.42 324 GLN A C 1
ATOM 2587 O O . GLN A 1 324 ? -13.299 -17.039 -27.893 1.00 30.42 324 GLN A O 1
ATOM 2592 N N . ASP A 1 325 ? -11.163 -16.767 -28.527 1.00 35.97 325 ASP A N 1
ATOM 2593 C CA . ASP A 1 325 ? -10.685 -16.205 -27.253 1.00 35.97 325 ASP A CA 1
ATOM 2594 C C . ASP A 1 325 ? -11.241 -14.790 -26.992 1.00 35.97 325 ASP A C 1
ATOM 2596 O O . ASP A 1 325 ? -11.248 -14.317 -25.863 1.00 35.97 325 ASP A O 1
ATOM 2600 N N . PHE A 1 326 ? -11.762 -14.119 -28.027 1.00 37.31 326 PHE A N 1
ATOM 2601 C CA . PHE A 1 326 ? -12.428 -12.815 -27.917 1.00 37.31 326 PHE A CA 1
ATOM 2602 C C . PHE A 1 326 ? -13.802 -12.893 -27.236 1.00 37.31 326 PHE A C 1
ATOM 2604 O O . PHE A 1 326 ? -14.271 -11.897 -26.690 1.00 37.31 326 PHE A O 1
ATOM 2611 N N . TYR A 1 327 ? -14.455 -14.058 -27.269 1.00 31.19 327 TYR A N 1
ATOM 2612 C CA . TYR A 1 327 ? -15.780 -14.249 -26.675 1.00 31.19 327 TYR A CA 1
ATOM 2613 C C . TYR A 1 327 ? -15.741 -14.330 -25.147 1.00 31.19 327 TYR A C 1
ATOM 2615 O O . TYR A 1 327 ? -16.647 -13.812 -24.497 1.00 31.19 327 TYR A O 1
ATOM 2623 N N . ASP A 1 328 ? -14.684 -14.915 -24.581 1.00 36.12 328 ASP A N 1
ATOM 2624 C CA . ASP A 1 328 ? -14.500 -15.018 -23.128 1.00 36.12 328 ASP A CA 1
ATOM 2625 C C . ASP A 1 328 ? -13.962 -13.711 -22.510 1.00 36.12 328 ASP A C 1
ATOM 2627 O O . ASP A 1 328 ? -14.050 -13.512 -21.305 1.00 36.12 328 ASP A O 1
ATOM 2631 N N . VAL A 1 329 ? -13.451 -12.786 -23.336 1.00 38.50 329 VAL A N 1
ATOM 2632 C CA . VAL A 1 329 ? -12.927 -11.464 -22.933 1.00 38.50 329 VAL A CA 1
ATOM 2633 C C . VAL A 1 329 ? -14.036 -10.453 -22.590 1.00 38.50 329 VAL A C 1
ATOM 2635 O O . VAL A 1 329 ? -13.763 -9.465 -21.914 1.00 38.50 329 VAL A O 1
ATOM 2638 N N . ILE A 1 330 ? -15.277 -10.672 -23.049 1.00 33.53 330 ILE A N 1
ATOM 2639 C CA . ILE A 1 330 ? -16.394 -9.706 -22.931 1.00 33.53 330 ILE A CA 1
ATOM 2640 C C . ILE A 1 330 ? -17.462 -10.156 -21.909 1.00 33.53 330 ILE A C 1
ATOM 2642 O O . ILE A 1 330 ? -18.478 -9.480 -21.746 1.00 33.53 330 ILE A O 1
ATOM 2646 N N . ARG A 1 331 ? -17.265 -11.280 -21.209 1.00 28.70 331 ARG A N 1
ATOM 2647 C CA . ARG A 1 331 ? -18.218 -11.755 -20.196 1.00 28.70 331 ARG A CA 1
ATOM 2648 C C . ARG A 1 331 ? -17.814 -11.428 -18.772 1.00 28.70 331 ARG A C 1
ATOM 2650 O O . ARG A 1 331 ? -16.614 -11.567 -18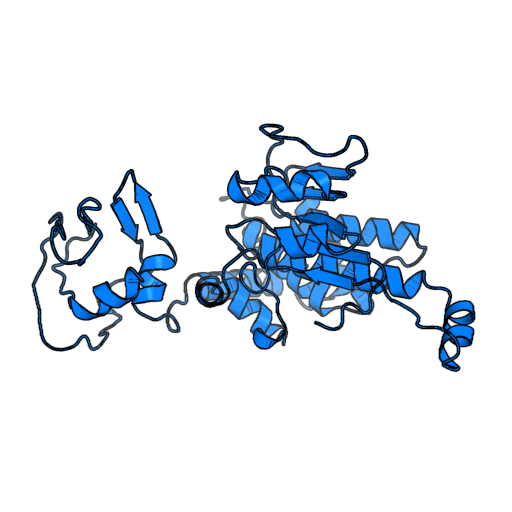.462 1.00 28.70 331 ARG A O 1
#

Radius of gyration: 23.04 Å; chains: 1; bounding box: 54×41×75 Å

Organism: Spodoptera frugiperda (NCBI:txid7108)

Sequence (331 aa):
KTKQYSELTIVIGNESCDLDSAVSCLVFANFLYWQHNEMKCKVCTKEYRDGSVDYKDEIFLPILNVDRNDFPLKTEVAFLFREKGINVGDLVYRDDYDLPQLLKSTKSKVVLVDHHVLANKDQFLAEYVTEIIDHRPIDKTGWAYKPDTRTTIETVGSCCTLVAQRIKDLSCLMAKDVQYFNAYPVCSEMLHATIILDTVNFSKEVNKGTPHDEEMILFLENLLKPIDCKAEREKQLNTLLAARTDVSQLSAAQLLRKDVKIVGNVLVPSFPILVEEQRVKFPKKRRILRPGEVISLAGFLPNCCSLGFSISLNSHVNFIFAMQDFYDVIR

Secondary structure (DSSP, 8-state):
----EEEEEEEE--TT--HHHHHHHHHHHHHHHHHHHHHS-TTHHHHGGGSSS---EEEEEEEESS-GGGGGG-HHHHHHHHHTT--GGG-EEGGGS-HHHHHHHS-EEEEEES-SS--GGGGGGGGGEEEEEE-SPP--TT----TT-EEEE---S-HHHHHHHHHHHHHHHTT-TTHHHHH-HHHHHHHHHHHHHHTTTT-TTT----HHHHHHHHHHHHHH--S-HHHHHHHHHHHHHHHHH--TT--HHHHHHHTEEEETTEEEE--SS-GGG------S--EEE-TT--EE-TT--TT-TT---EE---SSS-EEE-TTHHHHTT-

InterPro domains:
  IPR001667 DDH domain [PF01368] (10-168)
  IPR038763 DHH phosphoesterase superfamily [SSF64182] (7-261)

pLDDT: mean 81.62, std 24.0, range [27.03, 98.94]